Protein AF-K2EYK9-F1 (afdb_monomer_lite)

Radius of gyration: 22.3 Å; chains: 1; bounding box: 62×55×64 Å

pLDDT: mean 90.78, std 6.7, range [53.72, 96.81]

Sequence (220 aa):
MPSQVINSKSLIATINSFYRTSQLSTIIDQTNPLSEIDNLRRLTVGGPGGIEKDRASFSIRDISSSQYGRICPIRSPEGPNIGVVTYMALYARLNQYGFLETPYRKVIKETINKKIKVKVSEEVVYLQADDEENYYITHSGVRLDNNSYIIEKRLPARYGGDMIEVAYDKIDLVDLSPRQVVGLAASLIPFLQHDDASRALMGTHMLCQAVPLIKAQLPT

Structure (mmCIF, N/CA/C/O backbone):
data_AF-K2EYK9-F1
#
_entry.id   AF-K2EYK9-F1
#
loop_
_atom_site.group_PDB
_atom_site.id
_atom_site.type_symbol
_atom_site.label_atom_id
_atom_site.label_alt_id
_atom_site.label_comp_id
_atom_site.label_asym_id
_atom_site.label_entity_id
_atom_site.label_seq_id
_atom_site.pdbx_PDB_ins_code
_atom_site.Cartn_x
_atom_site.Cartn_y
_atom_site.Cartn_z
_atom_site.occupancy
_atom_site.B_iso_or_equiv
_atom_site.auth_seq_id
_atom_site.auth_comp_id
_atom_site.auth_asym_id
_atom_site.auth_atom_id
_atom_site.pdbx_PDB_model_num
ATOM 1 N N . MET A 1 1 ? 34.474 39.267 -16.604 1.00 53.72 1 MET A N 1
ATOM 2 C CA . MET A 1 1 ? 33.076 38.778 -16.612 1.00 53.72 1 MET A CA 1
ATOM 3 C C . MET A 1 1 ? 33.054 37.425 -15.900 1.00 53.72 1 MET A C 1
ATOM 5 O O . MET A 1 1 ? 33.794 36.550 -16.336 1.00 53.72 1 MET A O 1
ATOM 9 N N . PRO A 1 2 ? 32.285 37.236 -14.812 1.00 59.81 2 PRO A N 1
ATOM 10 C CA . PRO A 1 2 ? 32.261 35.994 -14.013 1.00 59.81 2 PRO A CA 1
ATOM 11 C C . PRO A 1 2 ? 31.943 34.711 -14.810 1.00 59.81 2 PRO A C 1
ATOM 13 O O . PRO A 1 2 ? 32.258 33.607 -14.376 1.00 59.81 2 PRO A O 1
ATOM 16 N N . SER A 1 3 ? 31.373 34.857 -16.009 1.00 64.75 3 SER A N 1
ATOM 17 C CA . SER A 1 3 ? 31.049 33.786 -16.958 1.00 64.75 3 SER A CA 1
ATOM 18 C C . SER A 1 3 ? 32.254 33.060 -17.571 1.00 64.75 3 SER A C 1
ATOM 20 O O . SER A 1 3 ? 32.065 32.009 -18.172 1.00 64.75 3 SER A O 1
ATOM 22 N N . GLN A 1 4 ? 33.480 33.577 -17.431 1.00 68.44 4 GLN A N 1
ATOM 23 C CA . GLN A 1 4 ? 34.692 32.920 -17.949 1.00 68.44 4 GLN A CA 1
ATOM 24 C C . GLN A 1 4 ? 35.308 31.899 -16.977 1.00 68.44 4 GLN A C 1
ATOM 26 O O . GLN A 1 4 ? 36.175 31.131 -17.382 1.00 68.44 4 GLN A O 1
ATOM 31 N N . VAL A 1 5 ? 34.872 31.874 -15.712 1.00 74.75 5 VAL A N 1
ATOM 32 C CA . VAL A 1 5 ? 35.435 30.996 -14.665 1.00 74.75 5 VAL A CA 1
ATOM 33 C C . VAL A 1 5 ? 34.630 29.698 -14.510 1.00 74.75 5 VAL A C 1
ATOM 35 O O . VAL A 1 5 ? 35.169 28.673 -14.102 1.00 74.75 5 VAL A O 1
ATOM 38 N N . ILE A 1 6 ? 33.341 29.711 -14.863 1.00 79.06 6 ILE A N 1
ATOM 39 C CA . ILE A 1 6 ? 32.433 28.576 -14.661 1.00 79.06 6 ILE A CA 1
ATOM 40 C C . ILE A 1 6 ? 32.321 27.761 -15.954 1.00 79.06 6 ILE A C 1
ATOM 42 O O . ILE A 1 6 ? 31.789 28.231 -16.957 1.00 79.06 6 ILE A O 1
ATOM 46 N N . ASN A 1 7 ? 32.780 26.509 -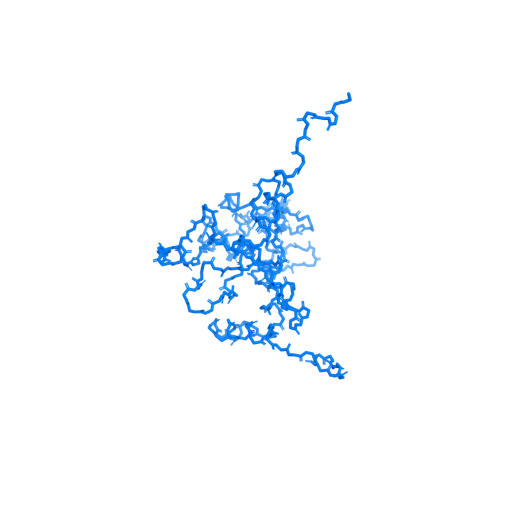15.920 1.00 81.31 7 ASN A N 1
ATOM 47 C CA . ASN A 1 7 ? 32.616 25.569 -17.027 1.00 81.31 7 ASN A CA 1
ATOM 48 C C . ASN A 1 7 ? 31.283 24.812 -16.904 1.00 81.31 7 ASN A C 1
ATOM 50 O O . ASN A 1 7 ? 31.155 23.891 -16.103 1.00 81.31 7 ASN A O 1
ATOM 54 N N . SER A 1 8 ? 30.297 25.166 -17.729 1.00 86.94 8 SER A N 1
ATOM 55 C CA . SER A 1 8 ? 28.983 24.505 -17.763 1.00 86.94 8 SER A CA 1
ATOM 56 C C . SER A 1 8 ? 28.988 23.139 -18.461 1.00 86.94 8 SER A C 1
ATOM 58 O O . SER A 1 8 ? 28.060 22.351 -18.270 1.00 86.94 8 SER A O 1
ATOM 60 N N . LYS A 1 9 ? 30.026 22.813 -19.249 1.00 89.38 9 LYS A N 1
ATOM 61 C CA . LYS A 1 9 ? 30.077 21.558 -20.019 1.00 89.38 9 LYS A CA 1
ATOM 62 C C . LYS A 1 9 ? 30.167 20.327 -19.123 1.00 89.38 9 LYS A C 1
ATOM 64 O O . LYS A 1 9 ? 29.556 19.315 -19.448 1.00 89.38 9 LYS A O 1
ATOM 69 N N . SER A 1 10 ? 30.896 20.406 -18.009 1.00 88.25 10 SER A N 1
ATOM 70 C CA . SER A 1 10 ? 31.007 19.295 -17.054 1.00 88.25 10 SER A CA 1
ATOM 71 C C . SER A 1 10 ? 29.659 18.982 -16.406 1.00 88.25 10 SER A C 1
ATOM 73 O O . SER A 1 10 ? 29.274 17.821 -16.333 1.00 88.25 10 SER A O 1
ATOM 75 N N . LEU A 1 11 ? 28.898 20.011 -16.025 1.00 89.31 11 LEU A N 1
ATOM 76 C CA . LEU A 1 11 ? 27.572 19.850 -15.431 1.00 89.31 11 LEU A CA 1
ATOM 77 C C . LEU A 1 11 ? 26.578 19.223 -16.422 1.00 89.31 11 LEU A C 1
ATOM 79 O O . LEU A 1 11 ? 25.889 18.262 -16.084 1.00 89.31 11 LEU A O 1
ATOM 83 N N . ILE A 1 12 ? 26.564 19.702 -17.671 1.00 92.38 12 ILE A N 1
ATOM 84 C CA . ILE A 1 12 ? 25.730 19.133 -18.742 1.00 92.38 12 ILE A CA 1
ATOM 85 C C . ILE A 1 12 ? 26.126 17.679 -19.035 1.00 92.38 12 ILE A C 1
ATOM 87 O O . ILE A 1 12 ? 25.255 16.829 -19.218 1.00 92.38 12 ILE A O 1
ATOM 91 N N . ALA A 1 13 ? 27.426 17.372 -19.064 1.00 93.31 13 ALA A N 1
ATOM 92 C CA . ALA A 1 13 ? 27.913 16.015 -19.292 1.00 93.31 13 ALA A CA 1
ATOM 93 C C . ALA A 1 13 ? 27.459 15.053 -18.185 1.00 93.31 13 ALA A C 1
ATOM 95 O O . ALA A 1 13 ? 26.987 13.962 -18.499 1.00 93.31 13 ALA A O 1
ATOM 96 N N . THR A 1 14 ? 27.522 15.464 -16.916 1.00 91.88 14 THR A N 1
ATOM 97 C CA . THR A 1 14 ? 27.054 14.649 -15.785 1.00 91.88 14 THR A CA 1
ATOM 98 C C . THR A 1 14 ? 25.549 14.393 -15.855 1.00 91.88 14 THR A C 1
ATOM 100 O O . THR A 1 14 ? 25.122 13.249 -15.706 1.00 91.88 14 THR A O 1
ATOM 103 N N . ILE A 1 15 ? 24.742 15.418 -16.154 1.00 92.81 15 ILE A N 1
ATOM 104 C CA . ILE A 1 15 ? 23.283 15.272 -16.299 1.00 92.81 15 ILE A CA 1
ATOM 105 C C . ILE A 1 15 ? 22.943 14.328 -17.459 1.00 92.81 15 ILE A C 1
ATOM 107 O O . ILE A 1 15 ? 22.154 13.398 -17.300 1.00 92.81 15 ILE A O 1
ATOM 111 N N . ASN A 1 16 ? 23.572 14.521 -18.621 1.00 93.19 16 ASN A N 1
ATOM 112 C CA . ASN A 1 16 ? 23.354 13.655 -19.779 1.00 93.19 16 ASN A CA 1
ATOM 113 C C . ASN A 1 16 ? 23.809 12.218 -19.515 1.00 93.19 16 ASN A C 1
ATOM 115 O O . ASN A 1 16 ? 23.156 11.279 -19.966 1.00 93.19 16 ASN A O 1
ATOM 119 N N . SER A 1 17 ? 24.912 12.040 -18.785 1.00 92.00 17 SER A N 1
ATOM 120 C CA . SER A 1 17 ? 25.387 10.722 -18.372 1.00 92.00 17 SER A CA 1
ATOM 121 C C . SER A 1 17 ? 24.352 10.029 -17.488 1.00 92.00 17 SER A C 1
ATOM 123 O O . SER A 1 17 ? 23.999 8.882 -17.763 1.00 92.00 17 SER A O 1
ATOM 125 N N . PHE A 1 18 ? 23.785 10.739 -16.506 1.00 91.62 18 PHE A N 1
ATOM 126 C CA . PHE A 1 18 ? 22.747 10.201 -15.627 1.00 91.62 18 PHE A CA 1
ATOM 127 C C . PHE A 1 18 ? 21.532 9.697 -16.415 1.00 91.62 18 PHE A C 1
ATOM 129 O O . PHE A 1 18 ? 21.197 8.520 -16.316 1.00 91.62 18 PHE A O 1
ATOM 136 N N . TYR A 1 19 ? 20.919 10.527 -17.262 1.00 91.50 19 TYR A N 1
ATOM 137 C CA . TYR A 1 19 ? 19.719 10.119 -18.009 1.00 91.50 19 TYR A CA 1
ATOM 138 C C . TYR A 1 19 ? 19.973 9.030 -19.063 1.00 91.50 19 TYR A C 1
ATOM 140 O O . TYR A 1 19 ? 19.053 8.302 -19.426 1.00 91.50 19 TYR A O 1
ATOM 148 N N . ARG A 1 20 ? 21.205 8.900 -19.572 1.00 89.88 20 ARG A N 1
ATOM 149 C CA . ARG A 1 20 ? 21.546 7.878 -20.577 1.00 89.88 20 ARG A CA 1
ATOM 150 C C . ARG A 1 20 ? 21.972 6.540 -19.984 1.00 89.88 20 ARG A C 1
ATOM 152 O O . ARG A 1 20 ? 21.727 5.517 -20.609 1.00 89.88 20 ARG A O 1
ATOM 159 N N . THR A 1 21 ? 22.666 6.547 -18.845 1.00 88.50 21 THR A N 1
ATOM 160 C CA . THR A 1 21 ? 23.333 5.344 -18.304 1.00 88.50 21 THR A CA 1
ATOM 161 C C . THR A 1 21 ? 22.732 4.838 -16.999 1.00 88.50 21 THR A C 1
ATOM 163 O O . THR A 1 21 ? 22.947 3.681 -16.643 1.00 88.50 21 THR A O 1
ATOM 166 N N . SER A 1 22 ? 21.980 5.672 -16.275 1.00 88.81 22 SER A N 1
ATOM 167 C CA . SER A 1 22 ? 21.387 5.267 -15.004 1.00 88.81 22 SER A CA 1
ATOM 168 C C . SER A 1 22 ? 20.353 4.168 -15.215 1.00 88.81 22 SER A C 1
ATOM 170 O O . SER A 1 22 ? 19.426 4.317 -16.007 1.00 88.81 22 SER A O 1
ATOM 172 N N . GLN A 1 23 ? 20.456 3.103 -14.419 1.00 85.00 23 GLN A N 1
ATOM 173 C CA . GLN A 1 23 ? 19.463 2.025 -14.377 1.00 85.00 23 GLN A CA 1
ATOM 174 C C . GLN A 1 23 ? 18.073 2.523 -13.947 1.00 85.00 23 GLN A C 1
ATOM 176 O O . GLN A 1 23 ? 17.071 1.887 -14.264 1.00 85.00 23 GLN A O 1
ATOM 181 N N . LEU A 1 24 ? 18.013 3.653 -13.232 1.00 87.88 24 LEU A N 1
ATOM 182 C CA . LEU A 1 24 ? 16.764 4.279 -12.795 1.00 87.88 24 LEU A CA 1
ATOM 183 C C . LEU A 1 24 ? 16.098 5.107 -13.909 1.00 87.88 24 LEU A C 1
ATOM 185 O O . LEU A 1 24 ? 14.894 5.342 -13.855 1.00 87.88 24 LEU A O 1
ATOM 189 N N . SER A 1 25 ? 16.855 5.527 -14.931 1.00 90.19 25 SER A N 1
ATOM 190 C CA . SER A 1 25 ? 16.336 6.248 -16.097 1.00 90.19 25 SER A CA 1
ATOM 191 C C . SER A 1 25 ? 15.845 5.245 -17.140 1.00 90.19 25 SER A C 1
ATOM 193 O O . SER A 1 25 ? 16.509 4.970 -18.139 1.00 90.19 25 SER A O 1
ATOM 195 N N . THR A 1 26 ? 14.691 4.635 -16.875 1.00 85.94 26 THR A N 1
ATOM 196 C CA . THR A 1 26 ? 14.084 3.677 -17.804 1.00 85.94 26 THR A CA 1
ATOM 197 C C . THR A 1 26 ? 13.201 4.370 -18.830 1.00 85.94 26 THR A C 1
ATOM 199 O O . THR A 1 26 ? 12.556 5.372 -18.529 1.00 85.94 26 THR A O 1
ATOM 202 N N . ILE A 1 27 ? 13.093 3.775 -20.017 1.00 88.12 27 ILE A N 1
ATOM 203 C CA . ILE A 1 27 ? 12.076 4.161 -20.998 1.00 88.12 27 ILE A CA 1
ATOM 204 C C . ILE A 1 27 ? 10.695 3.903 -20.382 1.00 88.12 27 ILE A C 1
ATOM 206 O O . ILE A 1 27 ? 10.467 2.861 -19.758 1.00 88.12 27 ILE A O 1
ATOM 210 N N . ILE A 1 28 ? 9.799 4.880 -20.511 1.00 87.75 28 ILE A N 1
ATOM 211 C CA . ILE A 1 28 ? 8.432 4.778 -20.000 1.00 87.75 28 ILE A CA 1
ATOM 212 C C . ILE A 1 28 ? 7.661 3.783 -20.869 1.00 87.75 28 ILE A C 1
ATOM 214 O O . ILE A 1 28 ? 7.767 3.796 -22.094 1.00 87.75 28 ILE A O 1
ATOM 218 N N . ASP A 1 29 ? 6.885 2.922 -20.217 1.00 85.12 29 ASP A N 1
ATOM 219 C CA . ASP A 1 29 ? 6.022 1.954 -20.891 1.00 85.12 29 ASP A CA 1
ATOM 220 C C . ASP A 1 29 ? 4.696 2.635 -21.238 1.00 85.12 29 ASP A C 1
ATOM 222 O O . ASP A 1 29 ? 3.876 2.904 -20.359 1.00 85.12 29 ASP A O 1
ATOM 226 N N . GLN A 1 30 ? 4.518 2.951 -22.517 1.00 89.69 30 GLN A N 1
ATOM 227 C CA . GLN A 1 30 ? 3.369 3.692 -23.045 1.00 89.69 30 GLN A CA 1
ATOM 228 C C . GLN A 1 30 ? 2.400 2.785 -23.811 1.00 89.69 30 GLN A C 1
ATOM 230 O O . GLN A 1 30 ? 1.731 3.229 -24.742 1.00 89.69 30 GLN A O 1
ATOM 235 N N . THR A 1 31 ? 2.325 1.505 -23.438 1.00 93.62 31 THR A N 1
ATOM 236 C CA . THR A 1 31 ? 1.379 0.561 -24.045 1.00 93.62 31 THR A CA 1
ATOM 237 C C . THR A 1 31 ? -0.067 1.024 -23.852 1.00 93.62 31 THR A C 1
ATOM 239 O O . THR A 1 31 ? -0.854 1.019 -24.799 1.00 93.62 31 THR A O 1
ATOM 242 N N . ASN A 1 32 ? -0.420 1.476 -22.647 1.00 95.38 32 ASN A N 1
ATOM 243 C CA . ASN A 1 32 ? -1.711 2.086 -22.346 1.00 95.38 32 ASN A CA 1
ATOM 244 C C . ASN A 1 32 ? -1.585 3.106 -21.188 1.00 95.38 32 ASN A C 1
ATOM 246 O O . ASN A 1 32 ? -0.548 3.174 -20.529 1.00 95.38 32 ASN A O 1
ATOM 250 N N . PRO A 1 33 ? -2.625 3.909 -20.892 1.00 94.75 33 PRO A N 1
ATOM 251 C CA . PRO A 1 33 ? -2.540 4.897 -19.811 1.00 94.75 33 PRO A CA 1
ATOM 252 C C . PRO A 1 33 ? -2.260 4.282 -18.431 1.00 94.75 33 PRO A C 1
ATOM 254 O O . PRO A 1 33 ? -1.655 4.918 -17.572 1.00 94.75 33 PRO A O 1
ATOM 257 N N . LEU A 1 34 ? -2.692 3.037 -18.209 1.00 95.19 34 LEU A N 1
ATOM 258 C CA . LEU A 1 34 ? -2.436 2.315 -16.968 1.00 95.19 34 LEU A CA 1
ATOM 259 C C . LEU A 1 34 ? -0.948 1.956 -16.831 1.00 95.19 34 LEU A C 1
ATOM 261 O O . LEU A 1 34 ? -0.386 2.187 -15.765 1.00 95.19 34 LEU A O 1
ATOM 265 N N . SER A 1 35 ? -0.301 1.453 -17.887 1.00 94.69 35 SER A N 1
ATOM 266 C CA . SER A 1 35 ? 1.122 1.091 -17.881 1.00 94.69 35 SER A CA 1
ATOM 267 C C . SER A 1 35 ? 2.011 2.300 -17.613 1.00 94.69 35 SER A C 1
ATOM 269 O O . SER A 1 35 ? 2.979 2.201 -16.859 1.00 94.69 35 SER A O 1
ATOM 271 N N . GLU A 1 36 ? 1.644 3.456 -18.169 1.00 94.44 36 GLU A N 1
ATOM 272 C CA . GLU A 1 36 ? 2.369 4.706 -17.963 1.00 94.44 36 GLU A CA 1
ATOM 273 C C . GLU A 1 36 ? 2.307 5.142 -16.494 1.00 94.44 36 GLU A C 1
ATOM 275 O O . GLU A 1 36 ? 3.345 5.353 -15.861 1.00 94.44 36 GLU A O 1
ATOM 280 N N . ILE A 1 37 ? 1.104 5.203 -15.912 1.00 93.94 37 ILE A N 1
ATOM 281 C CA . ILE A 1 37 ? 0.923 5.611 -14.512 1.00 93.94 37 ILE A CA 1
ATOM 282 C C . ILE A 1 37 ? 1.535 4.580 -13.549 1.00 93.94 37 ILE A C 1
ATOM 284 O O . ILE A 1 37 ? 2.140 4.964 -12.545 1.00 93.94 37 ILE A O 1
ATOM 288 N N . ASP A 1 38 ? 1.414 3.282 -13.840 1.00 93.38 38 ASP A N 1
ATOM 289 C CA . ASP A 1 38 ? 2.004 2.204 -13.035 1.00 93.38 38 ASP A CA 1
ATOM 290 C C . ASP A 1 38 ? 3.540 2.305 -13.029 1.00 93.38 38 ASP A C 1
ATOM 292 O O . ASP A 1 38 ? 4.161 2.195 -11.972 1.00 93.38 38 ASP A O 1
ATOM 296 N N . ASN A 1 39 ? 4.167 2.615 -14.173 1.00 92.62 39 ASN A N 1
ATOM 297 C CA . ASN A 1 39 ? 5.618 2.814 -14.271 1.00 92.62 39 ASN A CA 1
ATOM 298 C C . ASN A 1 39 ? 6.088 4.047 -13.476 1.00 92.62 39 ASN A C 1
ATOM 300 O O . ASN A 1 39 ? 7.075 3.968 -12.746 1.00 92.62 39 ASN A O 1
ATOM 304 N N . LEU A 1 40 ? 5.339 5.155 -13.522 1.00 92.31 40 LEU A N 1
ATOM 305 C CA . LEU A 1 40 ? 5.641 6.357 -12.730 1.00 92.31 40 LEU A CA 1
ATOM 306 C C . LEU A 1 40 ? 5.540 6.130 -11.210 1.00 92.31 40 LEU A C 1
ATOM 308 O O . LEU A 1 40 ? 6.155 6.863 -10.438 1.00 92.31 40 LEU A O 1
ATOM 312 N N . ARG A 1 41 ? 4.780 5.121 -10.770 1.00 94.12 41 ARG A N 1
ATOM 313 C CA . ARG A 1 41 ? 4.596 4.746 -9.354 1.00 94.12 41 ARG A CA 1
ATOM 314 C C . ARG A 1 41 ? 5.423 3.525 -8.936 1.00 94.12 41 ARG A C 1
ATOM 316 O O . ARG A 1 41 ? 5.159 2.928 -7.885 1.00 94.12 41 ARG A O 1
ATOM 323 N N . ARG A 1 42 ? 6.402 3.132 -9.752 1.00 93.88 42 ARG A N 1
ATOM 324 C CA . ARG A 1 42 ? 7.275 1.985 -9.503 1.00 93.88 42 ARG A CA 1
ATOM 325 C C . ARG A 1 42 ? 8.390 2.345 -8.525 1.00 93.88 42 ARG A C 1
ATOM 327 O O . ARG A 1 42 ? 9.082 3.346 -8.684 1.00 93.88 42 ARG A O 1
ATOM 334 N N . LEU A 1 43 ? 8.607 1.471 -7.554 1.00 93.06 43 LEU A N 1
ATOM 335 C CA . LEU A 1 43 ? 9.688 1.525 -6.580 1.00 93.06 43 LEU A CA 1
ATOM 336 C C . LEU A 1 43 ? 10.693 0.409 -6.883 1.00 93.06 43 LEU A C 1
ATOM 338 O O . LEU A 1 43 ? 10.320 -0.704 -7.252 1.00 93.06 43 LEU A O 1
ATOM 342 N N . THR A 1 44 ? 11.982 0.700 -6.736 1.00 91.00 44 THR A N 1
ATOM 343 C CA . THR A 1 44 ? 13.052 -0.290 -6.899 1.00 91.00 44 THR A CA 1
ATOM 344 C C . THR A 1 44 ? 14.063 -0.138 -5.781 1.00 91.00 44 THR A C 1
ATOM 346 O O . THR A 1 44 ? 14.504 0.968 -5.479 1.00 91.00 44 THR A O 1
ATOM 349 N N . VAL A 1 45 ? 14.447 -1.265 -5.188 1.00 88.12 45 VAL A N 1
ATOM 350 C CA . VAL A 1 45 ? 15.556 -1.337 -4.223 1.00 88.12 45 VAL A CA 1
ATOM 351 C C . VAL A 1 45 ? 16.904 -1.506 -4.948 1.00 88.12 45 VAL A C 1
ATOM 353 O O . VAL A 1 45 ? 17.967 -1.317 -4.362 1.00 88.12 45 VAL A O 1
ATOM 356 N N . GLY A 1 46 ? 16.881 -1.850 -6.240 1.00 84.88 46 GLY A N 1
ATOM 357 C CA . GLY A 1 46 ? 18.073 -1.945 -7.084 1.00 84.88 46 GLY A CA 1
ATOM 358 C C . GLY A 1 46 ? 18.472 -0.613 -7.723 1.00 84.88 46 GLY A C 1
ATOM 359 O O . GLY A 1 46 ? 17.627 0.253 -7.947 1.00 84.88 46 GLY A O 1
ATOM 360 N N . GLY A 1 47 ? 19.756 -0.479 -8.059 1.00 86.12 47 GLY A N 1
ATOM 361 C CA . GLY A 1 47 ? 20.345 0.709 -8.684 1.00 86.12 47 GLY A CA 1
ATOM 362 C C . GLY A 1 47 ? 21.644 1.147 -7.996 1.00 86.12 47 GLY A C 1
ATOM 363 O O . GLY A 1 47 ? 22.129 0.455 -7.098 1.00 86.12 47 GLY A O 1
ATOM 364 N N . PRO A 1 48 ? 22.232 2.290 -8.392 1.00 85.56 48 PRO A N 1
ATOM 365 C CA . PRO A 1 48 ? 23.413 2.844 -7.730 1.00 85.56 48 PRO A CA 1
ATOM 366 C C . PRO A 1 48 ? 23.149 3.089 -6.236 1.00 85.56 48 PRO A C 1
ATOM 368 O O . PRO A 1 48 ? 22.231 3.825 -5.889 1.00 85.56 48 PRO A O 1
ATOM 371 N N . GLY A 1 49 ? 23.941 2.469 -5.354 1.00 85.62 49 GLY A N 1
ATOM 372 C CA . GLY A 1 49 ? 23.745 2.540 -3.896 1.00 85.62 49 GLY A CA 1
ATOM 373 C C . GLY A 1 49 ? 22.628 1.640 -3.346 1.00 85.62 49 GLY A C 1
ATOM 374 O O . GLY A 1 49 ? 22.405 1.631 -2.139 1.00 85.62 49 GLY A O 1
ATOM 375 N N . GLY A 1 50 ? 21.948 0.887 -4.213 1.00 86.31 50 GLY A N 1
ATOM 376 C CA . GLY A 1 50 ? 20.948 -0.113 -3.853 1.00 86.31 50 GLY A CA 1
ATOM 377 C C . GLY A 1 50 ? 21.510 -1.536 -3.837 1.00 86.31 50 GLY A C 1
ATOM 378 O O . GLY A 1 50 ? 22.720 -1.759 -3.774 1.00 86.31 50 GLY A O 1
ATOM 379 N N . ILE A 1 51 ? 20.612 -2.516 -3.912 1.00 83.56 51 ILE A N 1
ATOM 380 C CA . ILE A 1 51 ? 20.949 -3.942 -3.823 1.00 83.56 51 ILE A CA 1
ATOM 381 C C . ILE A 1 51 ? 21.041 -4.557 -5.223 1.00 83.56 51 ILE A C 1
ATOM 383 O O . ILE A 1 51 ? 20.169 -4.358 -6.071 1.00 83.56 51 ILE A O 1
ATOM 387 N N . GLU A 1 52 ? 22.094 -5.339 -5.469 1.00 77.19 52 GLU A N 1
ATOM 388 C CA . GLU A 1 52 ? 22.192 -6.162 -6.678 1.00 77.19 52 GLU A CA 1
ATOM 389 C C . GLU A 1 52 ? 21.155 -7.292 -6.639 1.00 77.19 52 GLU A C 1
ATOM 391 O O . GLU A 1 52 ? 20.984 -7.963 -5.622 1.00 77.19 52 GLU A O 1
ATOM 396 N N . LYS A 1 53 ? 20.484 -7.545 -7.766 1.00 69.75 53 LYS A N 1
ATOM 397 C CA . LYS A 1 53 ? 19.357 -8.492 -7.857 1.00 69.75 53 LYS A CA 1
ATOM 398 C C . LYS A 1 53 ? 19.706 -9.903 -7.370 1.00 69.75 53 LYS A C 1
ATOM 400 O O . LYS A 1 53 ? 18.913 -10.515 -6.653 1.00 69.75 53 LYS A O 1
ATOM 405 N N . ASP A 1 54 ? 20.909 -10.372 -7.697 1.00 70.81 54 ASP A N 1
ATOM 406 C CA . ASP A 1 54 ? 21.412 -11.703 -7.330 1.00 70.81 54 ASP A CA 1
ATOM 407 C C . ASP A 1 54 ? 21.837 -11.799 -5.857 1.00 70.81 54 ASP A C 1
ATOM 409 O O . ASP A 1 54 ? 21.943 -12.893 -5.308 1.00 70.81 54 ASP A O 1
ATOM 413 N N . ARG A 1 55 ? 22.047 -10.654 -5.193 1.00 71.69 55 ARG A N 1
ATOM 414 C CA . ARG A 1 55 ? 22.405 -10.566 -3.769 1.00 71.69 55 ARG A CA 1
ATOM 415 C C . ARG A 1 55 ? 21.214 -10.265 -2.862 1.00 71.69 55 ARG A C 1
ATOM 417 O O . ARG A 1 55 ? 21.382 -10.234 -1.645 1.00 71.69 55 ARG A O 1
ATOM 424 N N . ALA A 1 56 ? 20.027 -10.028 -3.419 1.00 74.31 56 ALA A N 1
ATOM 425 C CA . ALA A 1 56 ? 18.827 -9.788 -2.629 1.00 74.31 56 ALA A CA 1
ATOM 426 C C . ALA A 1 56 ? 18.396 -11.085 -1.926 1.00 74.31 56 ALA A C 1
ATOM 428 O O . ALA A 1 56 ? 17.896 -12.011 -2.571 1.00 74.31 56 ALA A O 1
ATOM 429 N N . SER A 1 57 ? 18.593 -11.142 -0.607 1.00 78.00 57 SER A N 1
ATOM 430 C CA . SER A 1 57 ? 18.144 -12.252 0.233 1.00 78.00 57 SER A CA 1
ATOM 431 C C . SER A 1 57 ? 16.621 -12.371 0.229 1.00 78.00 57 SER A C 1
ATOM 433 O O . SER A 1 57 ? 15.900 -11.403 -0.019 1.00 78.00 57 SER A O 1
ATOM 435 N N . PHE A 1 58 ? 16.125 -13.563 0.559 1.00 79.31 58 PHE A N 1
ATOM 436 C CA . PHE A 1 58 ? 14.689 -13.831 0.662 1.00 79.31 58 PHE A CA 1
ATOM 437 C C . PHE A 1 58 ? 13.969 -12.832 1.584 1.00 79.31 58 PHE A C 1
ATOM 439 O O . PHE A 1 58 ? 12.920 -12.319 1.222 1.00 79.31 58 PHE A O 1
ATOM 446 N N . SER A 1 59 ? 14.588 -12.467 2.712 1.00 80.19 59 SER A N 1
ATOM 447 C CA . SER A 1 59 ? 14.037 -11.517 3.689 1.00 80.19 59 SER A CA 1
ATOM 448 C C . SER A 1 59 ? 13.732 -10.122 3.135 1.00 80.19 59 SER A C 1
ATOM 450 O O . SER A 1 59 ? 12.846 -9.454 3.649 1.00 80.19 59 SER A O 1
ATOM 452 N N . ILE A 1 60 ? 14.453 -9.669 2.105 1.00 81.88 60 ILE A N 1
ATOM 453 C CA . ILE A 1 60 ? 14.217 -8.359 1.474 1.00 81.88 60 ILE A CA 1
ATOM 454 C C . ILE A 1 60 ? 13.065 -8.441 0.467 1.00 81.88 60 ILE A C 1
ATOM 456 O O . ILE A 1 60 ? 12.402 -7.443 0.202 1.00 81.88 60 ILE A O 1
ATOM 460 N N . ARG A 1 61 ? 12.848 -9.626 -0.114 1.00 87.62 61 ARG A N 1
ATOM 461 C CA . ARG A 1 61 ? 11.786 -9.871 -1.095 1.00 87.62 61 ARG A CA 1
ATOM 462 C C . ARG A 1 61 ? 10.438 -10.163 -0.439 1.00 87.62 61 ARG A C 1
ATOM 464 O O . ARG A 1 61 ? 9.422 -10.089 -1.123 1.00 87.62 61 ARG A O 1
ATOM 471 N N . ASP A 1 62 ? 10.448 -10.531 0.837 1.00 89.38 62 ASP A N 1
ATOM 472 C CA . ASP A 1 62 ? 9.248 -10.864 1.591 1.00 89.38 62 ASP A CA 1
ATOM 473 C C . ASP A 1 62 ? 8.413 -9.618 1.932 1.00 89.38 62 ASP A C 1
ATOM 475 O O . ASP A 1 62 ? 8.895 -8.479 1.949 1.00 89.38 62 ASP A O 1
ATOM 479 N N . ILE A 1 63 ? 7.127 -9.836 2.188 1.00 91.06 63 ILE A N 1
ATOM 4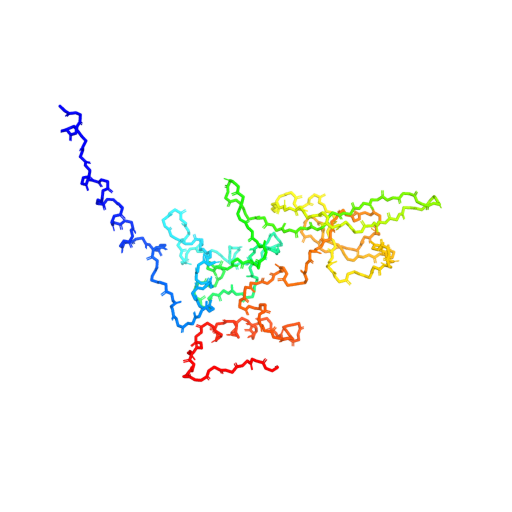80 C CA . ILE A 1 63 ? 6.167 -8.776 2.486 1.00 91.06 63 ILE A CA 1
ATOM 481 C C . ILE A 1 63 ? 6.199 -8.501 3.987 1.00 91.06 63 ILE A C 1
ATOM 483 O O . ILE A 1 63 ? 5.870 -9.359 4.802 1.00 91.06 63 ILE A O 1
ATOM 487 N N . SER A 1 64 ? 6.555 -7.271 4.355 1.00 91.75 64 SER A N 1
ATOM 488 C CA . SER A 1 64 ? 6.513 -6.814 5.748 1.00 91.75 64 SER A CA 1
ATOM 489 C C . SER A 1 64 ? 5.161 -6.190 6.100 1.00 91.75 64 SER A C 1
ATOM 491 O O . SER A 1 64 ? 4.511 -5.571 5.254 1.00 91.75 64 SER A O 1
ATOM 493 N N . SER A 1 65 ? 4.764 -6.277 7.371 1.00 92.19 65 SER A N 1
ATOM 494 C CA . SER A 1 65 ? 3.556 -5.636 7.910 1.00 92.19 65 SER A CA 1
ATOM 495 C C . SER A 1 65 ? 3.549 -4.117 7.689 1.00 92.19 65 SER A C 1
ATOM 497 O O . SER A 1 65 ? 2.502 -3.542 7.385 1.00 92.19 65 SER A O 1
ATOM 499 N N . SER A 1 66 ? 4.718 -3.470 7.727 1.00 93.75 66 SER A N 1
ATOM 500 C CA . SER A 1 66 ? 4.868 -2.026 7.504 1.00 93.75 66 SER A CA 1
ATOM 501 C C . SER A 1 66 ? 4.518 -1.574 6.080 1.00 93.75 66 SER A C 1
ATOM 503 O O . SER A 1 66 ? 4.245 -0.392 5.849 1.00 93.75 66 SER A O 1
ATOM 505 N N . GLN A 1 67 ? 4.478 -2.497 5.112 1.00 94.88 67 GLN A N 1
ATOM 506 C CA . GLN A 1 67 ? 4.112 -2.198 3.724 1.00 94.88 67 GLN A CA 1
ATOM 507 C C . GLN A 1 67 ? 2.620 -1.888 3.561 1.00 94.88 67 GLN A C 1
ATOM 509 O O . GLN A 1 67 ? 2.229 -1.313 2.540 1.00 94.88 67 GLN A O 1
ATOM 514 N N . TYR A 1 68 ? 1.792 -2.226 4.554 1.00 95.19 68 TYR A N 1
ATOM 515 C CA . TYR A 1 68 ? 0.350 -2.025 4.510 1.00 95.19 68 TYR A CA 1
ATOM 516 C C . TYR A 1 68 ? -0.011 -0.577 4.152 1.00 95.19 68 TYR A C 1
ATOM 518 O O . TYR A 1 68 ? 0.414 0.375 4.800 1.00 95.19 68 TYR A O 1
ATOM 526 N N . GLY A 1 69 ? -0.780 -0.402 3.075 1.00 94.69 69 GLY A N 1
ATOM 527 C CA . GLY A 1 69 ? -1.218 0.918 2.614 1.00 94.69 69 GLY A CA 1
ATOM 528 C C . GLY A 1 69 ? -0.123 1.801 1.998 1.00 94.69 69 GLY A C 1
ATOM 529 O O . GLY A 1 69 ? -0.419 2.929 1.600 1.00 94.69 69 GLY A O 1
ATOM 530 N N . ARG A 1 70 ? 1.122 1.313 1.900 1.00 95.94 70 ARG A N 1
ATOM 531 C CA . ARG A 1 70 ? 2.288 2.035 1.358 1.00 95.94 70 ARG A CA 1
ATOM 532 C C . ARG A 1 70 ? 2.780 1.420 0.054 1.00 95.94 70 ARG A C 1
ATOM 534 O O . ARG A 1 70 ? 2.932 2.122 -0.946 1.00 95.94 70 ARG A O 1
ATOM 541 N N . ILE A 1 71 ? 2.984 0.106 0.053 1.00 96.50 71 ILE A N 1
ATOM 542 C CA . ILE A 1 71 ? 3.451 -0.677 -1.092 1.00 96.50 71 ILE A CA 1
ATOM 543 C C . ILE A 1 71 ? 2.392 -1.732 -1.402 1.00 96.50 71 ILE A C 1
ATOM 545 O O . ILE A 1 71 ? 1.834 -2.351 -0.502 1.00 96.50 71 ILE A O 1
ATOM 549 N N . CYS A 1 72 ? 2.081 -1.919 -2.682 1.00 95.81 72 CYS A N 1
ATOM 550 C CA . CYS A 1 72 ? 1.122 -2.927 -3.098 1.00 95.81 72 CYS A CA 1
ATOM 551 C C . CYS A 1 72 ? 1.707 -4.337 -2.907 1.00 95.81 72 CYS A C 1
ATOM 553 O O . CYS A 1 72 ? 2.723 -4.639 -3.532 1.00 95.81 72 CYS A O 1
ATOM 555 N N . PRO A 1 73 ? 1.040 -5.228 -2.149 1.00 94.25 73 PRO A N 1
ATOM 556 C CA . PRO A 1 73 ? 1.526 -6.594 -1.944 1.00 94.25 73 PRO A CA 1
ATOM 557 C C . PRO A 1 73 ? 1.289 -7.511 -3.156 1.00 94.25 73 PRO A C 1
ATOM 559 O O . PRO A 1 73 ? 1.929 -8.546 -3.284 1.00 94.25 73 PRO A O 1
ATOM 562 N N . ILE A 1 74 ? 0.361 -7.148 -4.049 1.00 93.81 74 ILE A N 1
ATOM 563 C CA . ILE A 1 74 ? -0.057 -7.980 -5.191 1.00 93.81 74 ILE A CA 1
ATOM 564 C C . ILE A 1 74 ? 0.761 -7.666 -6.446 1.00 93.81 74 ILE A C 1
ATOM 566 O O . ILE A 1 74 ? 0.983 -8.537 -7.274 1.00 93.81 74 ILE A O 1
ATOM 570 N N . ARG A 1 75 ? 1.192 -6.413 -6.625 1.00 93.94 75 ARG A N 1
ATOM 571 C CA . ARG A 1 75 ? 1.843 -5.938 -7.851 1.00 93.94 75 ARG A CA 1
ATOM 572 C C . ARG A 1 75 ? 3.365 -5.990 -7.692 1.00 93.94 75 ARG A C 1
ATOM 574 O O . ARG A 1 75 ? 3.946 -5.134 -7.032 1.00 93.94 75 ARG A O 1
ATOM 581 N N . SER A 1 76 ? 4.019 -6.943 -8.350 1.00 93.25 76 SER A N 1
ATOM 582 C CA . SER A 1 76 ? 5.486 -7.024 -8.467 1.00 93.25 76 SER A CA 1
ATOM 583 C C . SER A 1 76 ? 5.864 -7.806 -9.731 1.00 93.25 76 SER A C 1
ATOM 585 O O . SER A 1 76 ? 5.078 -8.645 -10.153 1.00 93.25 76 SER A O 1
ATOM 587 N N . PRO A 1 77 ? 7.002 -7.571 -10.403 1.00 91.00 77 PRO A N 1
ATOM 588 C CA . PRO A 1 77 ? 7.402 -8.389 -11.545 1.00 91.00 77 PRO A CA 1
ATOM 589 C C . PRO A 1 77 ? 7.630 -9.853 -11.176 1.00 91.00 77 PRO A C 1
ATOM 591 O O . PRO A 1 77 ? 8.219 -10.161 -10.143 1.00 91.00 77 PRO A O 1
ATOM 594 N N . GLU A 1 78 ? 7.212 -10.751 -12.062 1.00 88.62 78 GLU A N 1
ATOM 595 C CA . GLU A 1 78 ? 7.510 -12.174 -11.930 1.00 88.62 78 GLU A CA 1
ATOM 596 C C . GLU A 1 78 ? 8.990 -12.462 -12.246 1.00 88.62 78 GLU A C 1
ATOM 598 O O . GLU A 1 78 ? 9.668 -11.716 -12.964 1.00 88.62 78 GLU A O 1
ATOM 603 N N . GLY A 1 79 ? 9.514 -13.557 -11.692 1.00 87.62 79 GLY A N 1
ATOM 604 C CA . GLY A 1 79 ? 10.889 -14.003 -11.916 1.00 87.62 79 GLY A CA 1
ATOM 605 C C . GLY A 1 79 ? 11.917 -13.341 -10.983 1.00 87.62 79 GLY A C 1
ATOM 606 O O . GLY A 1 79 ? 11.645 -13.163 -9.797 1.00 87.62 79 GLY A O 1
ATOM 607 N N . PRO A 1 80 ? 13.128 -12.994 -11.462 1.00 85.19 80 PRO A N 1
ATOM 608 C CA . PRO A 1 80 ? 14.243 -12.601 -10.590 1.00 85.19 80 PRO A CA 1
ATOM 609 C C . PRO A 1 80 ? 14.050 -11.248 -9.890 1.00 85.19 80 PRO A C 1
ATOM 611 O O . PRO A 1 80 ? 14.748 -10.959 -8.922 1.00 85.19 80 PRO A O 1
ATOM 614 N N . ASN A 1 81 ? 13.122 -10.416 -10.374 1.00 87.38 81 ASN A N 1
ATOM 615 C CA . ASN A 1 81 ? 12.855 -9.082 -9.827 1.00 87.38 81 ASN A CA 1
ATOM 616 C C . ASN A 1 81 ? 11.741 -9.068 -8.764 1.00 87.38 81 ASN A C 1
ATOM 618 O O . ASN A 1 81 ? 11.422 -7.988 -8.259 1.00 87.38 81 ASN A O 1
ATOM 622 N N . ILE A 1 82 ? 11.149 -10.223 -8.440 1.00 90.00 82 ILE A N 1
ATOM 623 C CA . ILE A 1 82 ? 10.065 -10.316 -7.458 1.00 90.00 82 ILE A CA 1
ATOM 624 C C . ILE A 1 82 ? 10.517 -9.774 -6.097 1.00 90.00 82 ILE A C 1
ATOM 626 O O . ILE A 1 82 ? 11.610 -10.093 -5.621 1.00 90.00 82 ILE A O 1
ATOM 630 N N . GLY A 1 83 ? 9.712 -8.890 -5.507 1.00 87.50 83 GLY A N 1
ATOM 631 C CA . GLY A 1 83 ? 9.997 -8.231 -4.225 1.00 87.50 83 GLY A CA 1
ATOM 632 C C . GLY A 1 83 ? 11.100 -7.160 -4.259 1.00 87.50 83 GLY A C 1
ATOM 633 O O . GLY A 1 83 ? 11.168 -6.329 -3.363 1.00 87.50 83 GLY A O 1
ATOM 634 N N . VAL A 1 84 ? 11.935 -7.109 -5.304 1.00 90.19 84 VAL A N 1
ATOM 635 C CA . VAL A 1 84 ? 12.955 -6.052 -5.492 1.00 90.19 84 VAL A CA 1
ATOM 636 C C . VAL A 1 84 ? 12.360 -4.830 -6.186 1.00 90.19 84 VAL A C 1
ATOM 638 O O . VAL A 1 84 ? 12.718 -3.689 -5.885 1.00 90.19 84 VAL A O 1
ATOM 641 N N . VAL A 1 85 ? 11.463 -5.083 -7.139 1.00 91.88 85 VAL A N 1
ATOM 642 C CA . VAL A 1 85 ? 10.664 -4.060 -7.806 1.00 91.88 85 VAL A CA 1
ATOM 643 C C . VAL A 1 85 ? 9.237 -4.180 -7.300 1.00 91.88 85 VAL A C 1
ATOM 645 O O . VAL A 1 85 ? 8.595 -5.225 -7.425 1.00 91.88 85 VAL A O 1
ATOM 648 N N . THR A 1 86 ? 8.739 -3.097 -6.732 1.00 93.94 86 THR A N 1
ATOM 649 C CA . THR A 1 86 ? 7.405 -3.013 -6.145 1.00 93.94 86 THR A CA 1
ATOM 650 C C . THR A 1 86 ? 6.721 -1.739 -6.620 1.00 93.94 86 THR A C 1
ATOM 652 O O . THR A 1 86 ? 7.285 -0.957 -7.384 1.00 93.94 86 THR A O 1
ATOM 655 N N . TYR A 1 87 ? 5.466 -1.546 -6.236 1.00 95.44 87 TYR A N 1
ATOM 656 C CA . TYR A 1 87 ? 4.656 -0.431 -6.714 1.00 95.44 87 TYR A CA 1
ATOM 657 C C . TYR A 1 87 ? 3.956 0.232 -5.539 1.00 95.44 87 TYR A C 1
ATOM 659 O O . TYR A 1 87 ? 3.545 -0.443 -4.594 1.00 95.44 87 TYR A O 1
ATOM 667 N N . MET A 1 88 ? 3.806 1.554 -5.591 1.00 96.62 88 MET A N 1
ATOM 668 C CA . MET A 1 88 ? 3.114 2.289 -4.534 1.00 96.62 88 MET A CA 1
ATOM 669 C C . MET A 1 88 ? 1.641 1.875 -4.438 1.00 96.62 88 MET A C 1
ATOM 671 O O . MET A 1 88 ? 0.946 1.732 -5.449 1.00 96.62 88 MET A O 1
ATOM 675 N N . ALA A 1 89 ? 1.143 1.758 -3.209 1.00 96.38 89 ALA A N 1
ATOM 676 C CA . ALA A 1 89 ? -0.284 1.614 -2.946 1.00 96.38 89 ALA A CA 1
ATOM 677 C C . ALA A 1 89 ? -1.055 2.886 -3.355 1.00 96.38 89 ALA A C 1
ATOM 679 O O . ALA A 1 89 ? -0.459 3.938 -3.605 1.00 96.38 89 ALA A O 1
ATOM 680 N N . LEU A 1 90 ? -2.383 2.805 -3.457 1.00 94.31 90 LEU A N 1
ATOM 681 C CA . LEU A 1 90 ? -3.204 3.840 -4.097 1.00 94.31 90 LEU A CA 1
ATOM 682 C C . LEU A 1 90 ? -3.127 5.212 -3.404 1.00 94.31 90 LEU A C 1
ATOM 684 O O . LEU A 1 90 ? -2.910 6.223 -4.071 1.00 94.31 90 LEU A O 1
ATOM 688 N N . TYR A 1 91 ? -3.245 5.245 -2.074 1.00 95.69 91 TYR A N 1
ATOM 689 C CA . TYR A 1 91 ? -3.218 6.491 -1.294 1.00 95.69 91 TYR A CA 1
ATOM 690 C C . TYR A 1 91 ? -1.860 6.802 -0.653 1.00 95.69 91 TYR A C 1
ATOM 692 O O . TYR A 1 91 ? -1.746 7.782 0.086 1.00 95.69 91 TYR A O 1
ATOM 700 N N . ALA A 1 92 ? -0.838 5.992 -0.933 1.00 96.38 92 ALA A N 1
ATOM 701 C CA . ALA A 1 92 ? 0.503 6.213 -0.414 1.00 96.38 92 ALA A CA 1
ATOM 702 C C . ALA A 1 92 ? 1.090 7.524 -0.952 1.00 96.38 92 ALA A C 1
ATOM 704 O O . ALA A 1 92 ? 0.940 7.844 -2.138 1.00 96.38 92 ALA A O 1
ATOM 705 N N . ARG A 1 93 ? 1.800 8.257 -0.092 1.00 95.19 93 ARG A N 1
ATOM 706 C CA . ARG A 1 93 ? 2.539 9.472 -0.462 1.00 95.19 93 ARG A CA 1
ATOM 707 C C . ARG A 1 93 ? 3.923 9.486 0.170 1.00 95.19 93 ARG A C 1
ATOM 709 O O . ARG A 1 93 ? 4.151 8.801 1.160 1.00 95.19 93 ARG A O 1
ATOM 716 N N . LEU A 1 94 ? 4.820 10.293 -0.385 1.00 95.69 94 LEU A N 1
ATOM 717 C CA . LEU A 1 94 ? 6.113 10.582 0.227 1.00 95.69 94 LEU 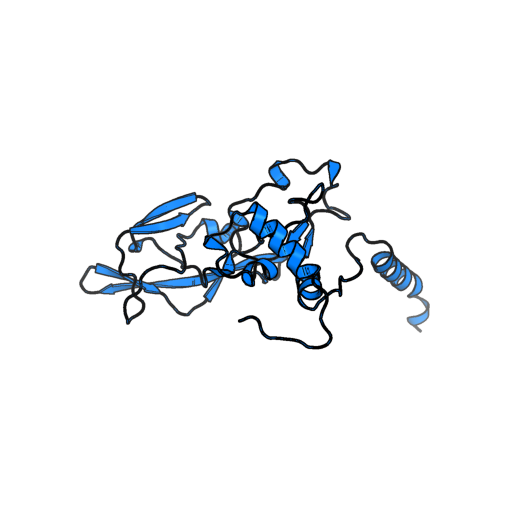A CA 1
ATOM 718 C C . LEU A 1 94 ? 6.007 11.828 1.101 1.00 95.69 94 LEU A C 1
ATOM 720 O O . LEU A 1 94 ? 5.361 12.805 0.716 1.00 95.69 94 LEU A O 1
ATOM 724 N N . ASN A 1 95 ? 6.659 11.797 2.255 1.00 94.94 95 ASN A N 1
ATOM 725 C CA . ASN A 1 95 ? 6.807 12.972 3.100 1.00 94.94 95 ASN A CA 1
ATOM 726 C C . ASN A 1 95 ? 8.072 13.771 2.767 1.00 94.94 95 ASN A C 1
ATOM 728 O O . ASN A 1 95 ? 8.832 13.416 1.865 1.00 94.94 95 ASN A O 1
ATOM 732 N N . GLN A 1 96 ? 8.306 14.865 3.495 1.00 93.50 96 GLN A N 1
ATOM 733 C CA . GLN A 1 96 ? 9.437 15.770 3.245 1.00 93.50 96 GLN A CA 1
ATOM 734 C C . GLN A 1 96 ? 10.808 15.094 3.399 1.00 93.50 96 GLN A C 1
ATOM 736 O O . GLN A 1 96 ? 11.785 15.552 2.813 1.00 93.50 96 GLN A O 1
ATOM 741 N N . TYR A 1 97 ? 10.873 14.002 4.160 1.00 94.31 97 TYR A N 1
ATOM 742 C CA . TYR A 1 97 ? 12.088 13.232 4.411 1.00 94.31 97 TYR A CA 1
ATOM 743 C C . TYR A 1 97 ? 12.231 12.019 3.477 1.00 94.31 97 TYR A C 1
ATOM 745 O O . TYR A 1 97 ? 13.228 11.307 3.551 1.00 94.31 97 TYR A O 1
ATOM 753 N N . GLY A 1 98 ? 11.259 11.782 2.588 1.00 93.38 98 GLY A N 1
ATOM 754 C CA . GLY A 1 98 ? 11.278 10.678 1.627 1.00 93.38 98 GLY A CA 1
ATOM 755 C C . GLY A 1 98 ? 10.721 9.350 2.148 1.00 93.38 98 GLY A C 1
ATOM 756 O O . GLY A 1 98 ? 10.886 8.330 1.483 1.00 93.38 98 GLY A O 1
ATOM 757 N N . PHE A 1 99 ? 10.040 9.332 3.296 1.00 95.56 99 PHE A N 1
ATOM 758 C CA . PHE A 1 99 ? 9.362 8.134 3.796 1.00 95.56 99 PHE A CA 1
ATOM 759 C C . PHE A 1 99 ? 7.943 8.009 3.241 1.00 95.56 99 PHE A C 1
ATOM 761 O O . PHE A 1 99 ? 7.263 9.009 2.999 1.00 95.56 99 PHE A O 1
ATOM 768 N N . LEU A 1 100 ? 7.486 6.765 3.084 1.00 96.12 100 LEU A N 1
ATOM 769 C CA . LEU A 1 100 ? 6.122 6.460 2.667 1.00 96.12 100 LEU A CA 1
ATOM 770 C C . LEU A 1 100 ? 5.144 6.607 3.836 1.00 96.12 100 LEU A C 1
ATOM 772 O O . LEU A 1 100 ? 5.289 5.977 4.885 1.00 96.12 100 LEU A O 1
ATOM 776 N N . GLU A 1 101 ? 4.102 7.391 3.607 1.00 96.50 101 GLU A N 1
ATOM 777 C CA . GLU A 1 101 ? 2.983 7.582 4.518 1.00 96.50 101 GLU A CA 1
ATOM 778 C C . GLU A 1 101 ? 1.691 7.052 3.906 1.00 96.50 101 GLU A C 1
ATOM 780 O O . GLU A 1 101 ? 1.497 7.095 2.687 1.00 96.50 101 GLU A O 1
ATOM 785 N N . THR A 1 102 ? 0.776 6.617 4.767 1.00 96.62 102 THR A N 1
ATOM 786 C CA . THR A 1 102 ? -0.564 6.173 4.376 1.00 96.62 102 THR A CA 1
ATOM 787 C C . THR A 1 102 ? -1.630 6.879 5.225 1.00 96.62 102 THR A C 1
ATOM 789 O O . THR A 1 102 ? -1.342 7.220 6.378 1.00 96.62 102 THR A O 1
ATOM 792 N N . PRO A 1 103 ? -2.817 7.189 4.669 1.00 96.81 103 PRO A N 1
ATOM 793 C CA . PRO A 1 103 ? -3.843 7.931 5.388 1.00 96.81 103 PRO A CA 1
ATOM 794 C C . PRO A 1 103 ? -4.714 7.045 6.281 1.00 96.81 103 PRO A C 1
ATOM 796 O O . PRO A 1 103 ? -5.172 5.977 5.880 1.00 96.81 103 PRO A O 1
ATOM 799 N N . TYR A 1 104 ? -5.064 7.589 7.440 1.00 96.62 104 TYR A N 1
ATOM 800 C CA . TYR A 1 104 ? -5.989 7.019 8.410 1.00 96.62 104 TYR A CA 1
ATOM 801 C C . TYR A 1 104 ? -6.989 8.073 8.884 1.00 96.62 104 TYR A C 1
ATOM 803 O O . TYR A 1 104 ? -6.681 9.264 8.933 1.00 96.62 104 TYR A O 1
ATOM 811 N N . ARG A 1 105 ? -8.192 7.644 9.263 1.00 95.88 105 ARG A N 1
ATOM 812 C CA . ARG A 1 105 ? -9.187 8.490 9.928 1.00 95.88 105 ARG A CA 1
ATOM 813 C C . ARG A 1 105 ? -8.966 8.469 11.430 1.00 95.88 105 ARG A C 1
ATOM 815 O O . ARG A 1 105 ? -8.851 7.398 12.028 1.00 95.88 105 ARG A O 1
ATOM 822 N N . LYS A 1 106 ? -8.964 9.651 12.043 1.00 95.12 106 LYS A N 1
ATOM 823 C CA . LYS A 1 106 ? -8.938 9.782 13.502 1.00 95.12 106 LYS A CA 1
ATOM 824 C C . LYS A 1 106 ? -10.258 9.354 14.123 1.00 95.12 106 LYS A C 1
ATOM 826 O O . LYS A 1 106 ? -11.326 9.555 13.542 1.00 95.12 106 LYS A O 1
ATOM 831 N N . VAL A 1 107 ? -10.192 8.838 15.344 1.00 93.81 107 VAL A N 1
ATOM 832 C CA . VAL A 1 107 ? -11.385 8.611 16.161 1.00 93.81 107 VAL A CA 1
ATOM 833 C C . VAL A 1 107 ? -11.433 9.566 17.346 1.00 93.81 107 VAL A C 1
ATOM 835 O O . VAL A 1 107 ? -10.413 9.932 17.925 1.00 93.81 107 VAL A O 1
ATOM 838 N N . ILE A 1 108 ? -12.643 9.973 17.710 1.00 92.38 108 ILE A N 1
ATOM 839 C CA . ILE A 1 108 ? -12.922 10.835 18.854 1.00 92.38 108 ILE A CA 1
ATOM 840 C C . ILE A 1 108 ? -13.595 9.970 19.915 1.00 92.38 108 ILE A C 1
ATOM 842 O O . ILE A 1 108 ? -14.637 9.356 19.671 1.00 92.38 108 ILE A O 1
ATOM 846 N N . LYS A 1 109 ? -12.981 9.902 21.098 1.00 90.31 109 LYS A N 1
ATOM 847 C CA . LYS A 1 109 ? -13.510 9.161 22.247 1.00 90.31 109 LYS A CA 1
ATOM 848 C C . LYS A 1 109 ? -14.360 10.116 23.083 1.00 90.31 109 LYS A C 1
ATOM 850 O O . LYS A 1 109 ? -13.841 11.043 23.696 1.00 90.31 109 LYS A O 1
ATOM 855 N N . GLU A 1 110 ? -15.667 9.890 23.106 1.00 88.75 110 GLU A N 1
ATOM 856 C CA . GLU A 1 110 ? -16.627 10.694 23.864 1.00 88.75 110 GLU A CA 1
ATOM 857 C C . GLU A 1 110 ? -17.209 9.873 25.013 1.00 88.75 110 GLU A C 1
ATOM 859 O O . GLU A 1 110 ? -17.541 8.699 24.854 1.00 88.75 110 GLU A O 1
ATOM 864 N N . THR A 1 111 ? -17.371 10.484 26.187 1.00 85.19 111 THR A N 1
ATOM 865 C CA . THR A 1 111 ? -18.030 9.821 27.320 1.00 85.19 111 THR A CA 1
ATOM 866 C C . THR A 1 111 ? -19.495 10.236 27.364 1.00 85.19 111 THR A C 1
ATOM 868 O O . THR A 1 111 ? -19.812 11.356 27.752 1.00 85.19 111 THR A O 1
ATOM 871 N N . ILE A 1 112 ? -20.402 9.328 26.996 1.00 80.50 112 ILE A N 1
ATOM 872 C CA . ILE A 1 112 ? -21.854 9.556 27.018 1.00 80.50 112 ILE A CA 1
ATOM 873 C C . ILE A 1 112 ? -22.483 8.563 27.997 1.00 80.50 112 ILE A C 1
ATOM 875 O O . ILE A 1 112 ? -22.305 7.352 27.874 1.00 80.50 112 ILE A O 1
ATOM 879 N N . ASN A 1 113 ? -23.240 9.054 28.983 1.00 76.50 113 ASN A N 1
ATOM 880 C CA . ASN A 1 113 ? -23.939 8.223 29.977 1.00 76.50 113 ASN A CA 1
ATOM 881 C C . ASN A 1 113 ? -23.022 7.216 30.705 1.00 76.50 113 ASN A C 1
ATOM 883 O O . ASN A 1 113 ? -23.385 6.052 30.880 1.00 76.50 113 ASN A O 1
ATOM 887 N N . LYS A 1 114 ? -21.821 7.656 31.116 1.00 77.75 114 LYS A N 1
ATOM 888 C CA . LYS A 1 114 ? -20.778 6.829 31.767 1.00 77.75 114 LYS A CA 1
ATOM 889 C C . LYS A 1 114 ? -20.240 5.671 30.908 1.00 77.75 114 LYS A C 1
ATOM 891 O O . LYS A 1 114 ? -19.568 4.788 31.433 1.00 77.75 114 LYS A O 1
ATOM 896 N N . LYS A 1 115 ? -20.514 5.664 29.601 1.00 81.56 115 LYS A N 1
ATOM 897 C CA . LYS A 1 115 ? -19.917 4.739 28.632 1.00 81.56 115 LYS A CA 1
ATOM 898 C C . LYS A 1 115 ? -19.062 5.530 27.653 1.00 81.56 115 LYS A C 1
ATOM 900 O O . LYS A 1 115 ? -19.486 6.575 27.163 1.00 81.56 115 LYS A O 1
ATOM 905 N N . ILE A 1 116 ? -17.865 5.027 27.375 1.00 84.88 116 ILE A N 1
ATOM 906 C CA . ILE A 1 116 ? -17.049 5.539 26.277 1.00 84.88 116 ILE A CA 1
ATOM 907 C C . ILE A 1 116 ? -17.771 5.148 24.988 1.00 84.88 116 ILE A C 1
ATOM 909 O O . ILE A 1 116 ? -18.268 4.032 24.871 1.00 84.88 116 ILE A O 1
ATOM 913 N N . LYS A 1 117 ? -17.886 6.073 24.045 1.00 86.12 117 LYS A N 1
ATOM 914 C CA . LYS A 1 117 ? -18.290 5.817 22.668 1.00 86.12 117 LYS A CA 1
ATOM 915 C C . LYS A 1 117 ? -17.200 6.357 21.763 1.00 86.12 117 LYS A C 1
ATOM 917 O O . LYS A 1 117 ? -16.653 7.427 22.014 1.00 86.12 117 LYS A O 1
ATOM 922 N N . VAL A 1 118 ? -16.891 5.608 20.715 1.00 89.81 118 VAL A N 1
ATOM 923 C CA . VAL A 1 118 ? -15.846 5.975 19.763 1.00 89.81 118 VAL A CA 1
ATOM 924 C C . VAL A 1 118 ? -16.510 6.388 18.463 1.00 89.81 118 VAL A C 1
ATOM 926 O O . VAL A 1 118 ? -17.233 5.599 17.853 1.00 89.81 118 VAL A O 1
ATOM 929 N N . LYS A 1 119 ? -16.314 7.653 18.096 1.00 91.94 119 LYS A N 1
ATOM 930 C CA . LYS A 1 119 ? -16.836 8.266 16.880 1.00 91.94 119 LYS A CA 1
ATOM 931 C C . LYS A 1 119 ? -15.732 8.348 15.841 1.00 91.94 119 LYS A C 1
ATOM 933 O O . LYS A 1 119 ? -14.656 8.860 16.136 1.00 91.94 119 LYS A O 1
ATOM 938 N N . VAL A 1 120 ? -15.994 7.890 14.626 1.00 92.81 120 VAL A N 1
ATOM 939 C CA . VAL A 1 120 ? -15.058 8.056 13.509 1.00 92.81 120 VAL A CA 1
ATOM 940 C C . VAL A 1 120 ? -15.171 9.487 12.985 1.00 92.81 120 VAL A C 1
ATOM 942 O O . VAL A 1 120 ? -16.263 9.935 12.633 1.00 92.81 120 VAL A O 1
ATOM 945 N N . SER A 1 121 ? -14.053 10.213 12.977 1.00 92.50 121 SER A N 1
ATOM 946 C CA . SER A 1 121 ? -13.954 11.572 12.441 1.00 92.50 121 SER A CA 1
ATOM 947 C C . SER A 1 121 ? -13.723 11.549 10.927 1.00 92.50 121 SER A C 1
ATOM 949 O O . SER A 1 121 ? -13.239 10.566 10.365 1.00 92.50 121 SER A O 1
ATOM 951 N N . GLU A 1 122 ? -14.031 12.663 10.267 1.00 90.12 122 GLU A N 1
ATOM 952 C CA . GLU A 1 122 ? -13.649 12.910 8.871 1.00 90.12 122 GLU A CA 1
ATOM 953 C C . GLU A 1 122 ? -12.202 13.412 8.740 1.00 90.12 122 GLU A C 1
ATOM 955 O O . GLU A 1 122 ? -11.663 13.467 7.637 1.00 90.12 122 GLU A O 1
ATOM 960 N N . GLU A 1 123 ? -11.552 13.757 9.857 1.00 94.94 123 GLU A N 1
ATOM 961 C CA . GLU A 1 123 ? -10.158 14.193 9.860 1.00 94.94 123 GLU A CA 1
ATOM 962 C C . GLU A 1 123 ? -9.224 13.038 9.467 1.00 94.94 123 GLU A C 1
ATOM 964 O O . GLU A 1 123 ? -9.167 11.998 10.136 1.00 94.94 123 GLU A O 1
ATOM 969 N N . VAL A 1 124 ? -8.472 13.248 8.385 1.00 95.75 124 VAL A N 1
ATOM 970 C CA . VAL A 1 124 ? -7.495 12.294 7.856 1.00 95.75 124 VAL A CA 1
ATOM 971 C C . VAL A 1 124 ? -6.090 12.709 8.267 1.00 95.75 124 VAL A C 1
ATOM 973 O O . VAL A 1 124 ? -5.671 13.841 8.026 1.00 95.75 124 VAL A O 1
ATOM 976 N N . VAL A 1 125 ? -5.340 11.768 8.831 1.00 96.38 125 VAL A N 1
ATOM 977 C CA . VAL A 1 125 ? -3.926 11.932 9.164 1.00 96.38 125 VAL A CA 1
ATOM 978 C C . VAL A 1 125 ? -3.104 10.885 8.445 1.00 96.38 125 VAL A C 1
ATOM 980 O O . VAL A 1 125 ? -3.500 9.732 8.325 1.00 96.38 125 VAL A O 1
ATOM 983 N N . TYR A 1 126 ? -1.957 11.312 7.944 1.00 96.50 126 TYR A N 1
ATOM 984 C CA . TYR A 1 126 ? -0.994 10.445 7.292 1.00 96.50 126 TYR A CA 1
ATOM 985 C C . TYR A 1 126 ? 0.081 10.049 8.286 1.00 96.50 126 TYR A C 1
ATOM 987 O O . TYR A 1 126 ? 0.612 10.917 8.976 1.00 96.50 126 TYR A O 1
ATOM 995 N N . LEU A 1 127 ? 0.388 8.756 8.337 1.00 95.94 127 LEU A N 1
ATOM 996 C CA . LEU A 1 127 ? 1.377 8.211 9.260 1.00 95.94 127 LEU A CA 1
ATOM 997 C C . LEU A 1 127 ? 2.464 7.437 8.525 1.00 95.94 127 LEU A C 1
ATOM 999 O O . LEU A 1 127 ? 2.198 6.683 7.579 1.00 95.94 127 LEU A O 1
ATOM 1003 N N . GLN A 1 128 ? 3.693 7.607 9.001 1.00 95.81 128 GLN A N 1
ATOM 1004 C CA . GLN A 1 128 ? 4.835 6.778 8.630 1.00 95.81 128 GLN A CA 1
ATOM 1005 C C . GLN A 1 128 ? 4.718 5.392 9.282 1.00 95.81 128 GLN A C 1
ATOM 1007 O O . GLN A 1 128 ? 3.850 5.174 10.123 1.00 95.81 128 GLN A O 1
ATOM 1012 N N . ALA A 1 129 ? 5.557 4.443 8.860 1.00 94.00 129 ALA A N 1
ATOM 1013 C CA . ALA A 1 129 ? 5.525 3.080 9.394 1.00 94.00 129 ALA A CA 1
ATOM 1014 C C . ALA A 1 129 ? 5.793 3.044 10.908 1.00 94.00 129 ALA A C 1
ATOM 1016 O O . ALA A 1 129 ? 5.018 2.441 11.639 1.00 94.00 129 ALA A O 1
ATOM 1017 N N . ASP A 1 130 ? 6.818 3.761 11.367 1.00 93.56 130 ASP A N 1
ATOM 1018 C CA . ASP A 1 130 ? 7.228 3.770 12.777 1.00 93.56 130 ASP A CA 1
ATOM 1019 C C . ASP A 1 130 ? 6.154 4.388 13.689 1.00 93.56 130 ASP A C 1
ATOM 1021 O O . ASP A 1 130 ? 5.882 3.895 14.783 1.00 93.56 130 ASP A O 1
ATOM 1025 N N . ASP A 1 131 ? 5.489 5.451 13.223 1.00 93.56 131 ASP A N 1
ATOM 1026 C CA . ASP A 1 131 ? 4.388 6.073 13.962 1.00 93.56 131 ASP A CA 1
ATOM 1027 C C . ASP A 1 131 ? 3.170 5.147 14.036 1.00 93.56 131 ASP A C 1
ATOM 1029 O O . ASP A 1 131 ? 2.502 5.103 15.068 1.00 93.56 131 ASP A O 1
ATOM 1033 N N . GLU A 1 132 ? 2.884 4.406 12.957 1.00 93.94 132 GLU A N 1
ATOM 1034 C CA . GLU A 1 132 ? 1.750 3.479 12.861 1.00 93.94 132 GLU A CA 1
ATOM 1035 C C . GLU A 1 132 ? 1.782 2.406 13.955 1.00 93.94 132 GLU A C 1
ATOM 1037 O O . GLU A 1 132 ? 0.734 2.061 14.498 1.00 93.94 132 GLU A O 1
ATOM 1042 N N . GLU A 1 133 ? 2.969 1.911 14.316 1.00 92.81 133 GLU A N 1
ATOM 1043 C CA . GLU A 1 133 ? 3.135 0.827 15.294 1.00 92.81 133 GLU A CA 1
ATOM 1044 C C . GLU A 1 133 ? 2.608 1.176 16.694 1.00 92.81 133 GLU A C 1
ATOM 1046 O O . GLU A 1 133 ? 2.221 0.276 17.443 1.00 92.81 133 GLU A O 1
ATOM 1051 N N . ASN A 1 134 ? 2.541 2.468 17.028 1.00 94.25 134 ASN A N 1
ATOM 1052 C CA . ASN A 1 134 ? 2.112 2.957 18.339 1.00 94.25 134 ASN A CA 1
ATOM 1053 C C . ASN A 1 134 ? 0.586 3.079 18.493 1.00 94.25 134 ASN A C 1
ATOM 1055 O O . ASN A 1 134 ? 0.111 3.339 19.601 1.00 94.25 134 ASN A O 1
ATOM 1059 N N . TYR A 1 135 ? -0.186 2.913 17.416 1.00 95.31 135 TYR A N 1
ATOM 1060 C CA . TYR A 1 135 ? -1.637 3.113 17.418 1.00 95.31 135 TYR A CA 1
ATOM 1061 C C . TYR A 1 135 ? -2.399 1.812 17.176 1.00 95.31 135 TYR A C 1
ATOM 1063 O O . TYR A 1 135 ? -1.969 0.944 16.419 1.00 95.31 135 TYR A O 1
ATOM 1071 N N . TYR A 1 136 ? -3.588 1.695 17.770 1.00 95.81 136 TYR A N 1
ATOM 1072 C CA . TYR A 1 136 ? -4.520 0.617 17.438 1.00 95.81 136 TYR A CA 1
ATOM 1073 C C . TYR A 1 136 ? -5.368 1.015 16.229 1.00 95.81 136 TYR A C 1
ATOM 1075 O O . TYR A 1 136 ? -6.236 1.892 16.330 1.00 95.81 136 TYR A O 1
ATOM 1083 N N . ILE A 1 137 ? -5.141 0.350 15.094 1.00 95.56 137 ILE A N 1
ATOM 1084 C CA . ILE A 1 137 ? -5.787 0.685 13.817 1.00 95.56 137 ILE A CA 1
ATOM 1085 C C . ILE A 1 137 ? -6.754 -0.414 13.400 1.00 95.56 137 ILE A C 1
ATOM 1087 O O . ILE A 1 137 ? -6.356 -1.564 13.231 1.00 95.56 137 ILE A O 1
ATOM 1091 N N . THR A 1 138 ? -8.026 -0.077 13.198 1.00 95.06 138 THR A N 1
ATOM 1092 C CA . THR A 1 138 ? -9.020 -1.030 12.680 1.00 95.06 138 THR A CA 1
ATOM 1093 C C . THR A 1 138 ? -9.304 -0.818 11.190 1.00 95.06 138 THR A C 1
ATOM 1095 O O . THR A 1 138 ? -8.932 0.190 10.591 1.00 95.06 138 THR A O 1
ATOM 1098 N N . HIS A 1 139 ? -9.985 -1.790 10.593 1.00 92.94 139 HIS A N 1
ATOM 1099 C CA . HIS A 1 139 ? -10.325 -1.817 9.178 1.00 92.94 139 HIS A CA 1
ATOM 1100 C C . HIS A 1 139 ? -11.449 -0.832 8.812 1.00 92.94 139 HIS A C 1
ATOM 1102 O O . HIS A 1 139 ? -12.243 -0.407 9.645 1.00 92.94 139 HIS A O 1
ATOM 1108 N N . SER A 1 140 ? -11.563 -0.495 7.530 1.00 91.06 140 SER A N 1
ATOM 1109 C CA . SER A 1 140 ? -12.555 0.479 7.031 1.00 91.06 140 SER A CA 1
ATOM 1110 C C . SER A 1 140 ? -13.987 -0.073 6.958 1.00 91.06 140 SER A C 1
ATOM 1112 O O . SER A 1 140 ? -14.937 0.693 6.830 1.00 91.06 140 SER A O 1
ATOM 1114 N N . GLY A 1 141 ? -14.149 -1.397 7.043 1.00 88.56 141 GLY A N 1
ATOM 1115 C CA . GLY A 1 141 ? -15.436 -2.103 6.967 1.00 88.56 141 GLY A CA 1
ATOM 1116 C C . GLY A 1 141 ? -16.216 -2.193 8.284 1.00 88.56 141 GLY A C 1
ATOM 1117 O O . GLY A 1 141 ? -17.207 -2.919 8.346 1.00 88.56 141 GLY A O 1
ATOM 1118 N N . VAL A 1 142 ? -15.781 -1.488 9.332 1.00 91.06 142 VAL A N 1
ATOM 1119 C CA . VAL A 1 142 ? -16.430 -1.508 10.652 1.00 91.06 142 VAL A CA 1
ATOM 1120 C C . VAL A 1 142 ? -17.855 -0.962 10.576 1.00 91.06 142 VAL A C 1
ATOM 1122 O O . VAL A 1 142 ? -18.121 0.051 9.929 1.00 91.06 142 VAL A O 1
ATOM 1125 N N . ARG A 1 143 ? -18.786 -1.608 11.286 1.00 90.75 143 ARG A N 1
ATOM 1126 C CA . ARG A 1 143 ? -20.182 -1.161 11.368 1.00 90.75 143 ARG A CA 1
ATOM 1127 C C . ARG A 1 143 ? -20.313 0.103 12.217 1.00 90.75 143 ARG A C 1
ATOM 1129 O O . ARG A 1 143 ? -20.027 0.096 13.419 1.00 90.75 143 ARG A O 1
ATOM 1136 N N . LEU A 1 144 ? -20.800 1.164 11.578 1.00 91.44 144 LEU A N 1
ATOM 1137 C CA . LEU A 1 144 ? -21.060 2.465 12.188 1.00 91.44 144 LEU A CA 1
ATOM 1138 C C . LEU A 1 144 ? -22.566 2.732 12.306 1.00 91.44 144 LEU A C 1
ATOM 1140 O O . LEU A 1 144 ? -23.352 2.290 11.472 1.00 91.44 144 LEU A O 1
ATOM 1144 N N . ASP A 1 145 ? -22.951 3.461 13.348 1.00 91.00 145 ASP A N 1
ATOM 1145 C CA . ASP A 1 145 ? -24.297 4.009 13.546 1.00 91.00 145 ASP A CA 1
ATOM 1146 C C . ASP A 1 145 ? -24.503 5.290 12.706 1.00 91.00 145 ASP A C 1
ATOM 1148 O O . ASP A 1 145 ? -23.541 5.857 12.186 1.00 91.00 145 ASP A O 1
ATOM 1152 N N . ASN A 1 146 ? -25.733 5.809 12.632 1.00 89.69 146 ASN A N 1
ATOM 1153 C CA . ASN A 1 146 ? -26.091 7.021 11.872 1.00 89.69 146 ASN A CA 1
ATOM 1154 C C . ASN A 1 146 ? -25.276 8.268 12.263 1.00 89.69 146 ASN A C 1
ATOM 1156 O O . ASN A 1 146 ? -25.118 9.187 11.466 1.00 89.69 146 ASN A O 1
ATOM 1160 N N . ASN A 1 147 ? -24.746 8.293 13.487 1.00 86.44 147 ASN A N 1
ATOM 1161 C CA . ASN A 1 147 ? -23.906 9.374 14.002 1.00 86.44 147 ASN A CA 1
ATOM 1162 C C . ASN A 1 147 ? -22.395 9.052 13.932 1.00 86.44 147 ASN A C 1
ATOM 1164 O O . ASN A 1 147 ? -21.603 9.674 14.643 1.00 86.44 147 ASN A O 1
ATOM 1168 N N . SER A 1 148 ? -21.995 8.069 13.119 1.00 90.56 148 SER A N 1
ATOM 1169 C CA . SER A 1 148 ? -20.609 7.606 12.932 1.00 90.56 148 SER A CA 1
ATOM 1170 C C . SER A 1 148 ? -19.953 7.001 14.180 1.00 90.56 148 SER A C 1
ATOM 1172 O O . SER A 1 148 ? -18.728 7.018 14.311 1.00 90.56 148 SER A O 1
ATOM 1174 N N . TYR A 1 149 ? -20.744 6.453 15.107 1.00 91.56 149 TYR A N 1
ATOM 1175 C CA . TYR A 1 149 ? -20.216 5.709 16.256 1.00 91.56 149 TYR A CA 1
ATOM 1176 C C . TYR A 1 149 ? -20.042 4.232 15.930 1.00 91.56 149 TYR A C 1
ATOM 1178 O O . TYR A 1 149 ? -20.893 3.630 15.280 1.00 91.56 149 TYR A O 1
ATOM 1186 N N . ILE A 1 150 ? -18.979 3.634 16.454 1.00 91.62 150 ILE A N 1
ATOM 1187 C CA . ILE A 1 150 ? -18.733 2.196 16.354 1.00 91.62 150 ILE A CA 1
ATOM 1188 C C . ILE A 1 150 ? -19.784 1.426 17.171 1.00 91.62 150 ILE A C 1
ATOM 1190 O O . ILE A 1 150 ? -19.988 1.705 18.355 1.00 91.62 150 ILE A O 1
ATOM 1194 N N . ILE A 1 151 ? -20.445 0.451 16.538 1.00 90.44 151 ILE A N 1
ATOM 1195 C CA . ILE A 1 151 ? -21.502 -0.366 17.166 1.00 90.44 151 ILE A CA 1
ATOM 1196 C C . ILE A 1 151 ? -20.915 -1.590 17.888 1.00 90.44 151 ILE A C 1
ATOM 1198 O O . ILE A 1 151 ? -21.413 -2.017 18.934 1.00 90.44 151 ILE A O 1
ATOM 1202 N N . GLU A 1 152 ? -19.871 -2.184 17.313 1.00 88.56 152 GLU A N 1
ATOM 1203 C CA . GLU A 1 152 ? -19.294 -3.447 17.770 1.00 88.56 152 GLU A CA 1
ATOM 1204 C C . GLU A 1 152 ? -18.468 -3.268 19.050 1.00 88.56 152 GLU A C 1
ATOM 1206 O O . GLU A 1 152 ? -17.748 -2.289 19.222 1.00 88.56 152 GLU A O 1
ATOM 1211 N N . LYS A 1 153 ? -18.568 -4.230 19.977 1.00 89.25 153 LYS A N 1
ATOM 1212 C CA . LYS A 1 153 ? -17.845 -4.171 21.262 1.00 89.25 153 LYS A CA 1
ATOM 1213 C C . LYS A 1 153 ? -16.384 -4.601 21.146 1.00 89.25 153 LYS A C 1
ATOM 1215 O O . LYS A 1 153 ? -15.553 -4.174 21.945 1.00 89.25 153 LYS A O 1
ATOM 1220 N N . ARG A 1 154 ? -16.087 -5.504 20.220 1.00 92.81 154 ARG A N 1
ATOM 1221 C CA . ARG A 1 154 ? -14.745 -6.017 19.961 1.00 92.81 154 ARG A CA 1
ATOM 1222 C C . ARG A 1 154 ? -14.523 -6.008 18.467 1.00 92.81 154 ARG A C 1
ATOM 1224 O O . ARG A 1 154 ? -15.451 -6.305 17.722 1.00 92.81 154 ARG A O 1
ATOM 1231 N N . LEU A 1 155 ? -13.326 -5.614 18.069 1.00 93.50 155 LEU A N 1
ATOM 1232 C CA . LEU A 1 155 ? -12.967 -5.384 16.684 1.00 93.50 155 LEU A CA 1
ATOM 1233 C C . LEU A 1 155 ? -11.552 -5.894 16.427 1.00 93.50 155 LEU A C 1
ATOM 1235 O O . LEU A 1 155 ? -10.690 -5.772 17.307 1.00 93.50 155 LEU A O 1
ATOM 1239 N N . PRO A 1 156 ? -11.288 -6.427 15.225 1.00 94.88 156 PRO A N 1
ATOM 1240 C CA . PRO A 1 156 ? -9.925 -6.682 14.800 1.00 94.88 156 PRO A CA 1
ATOM 1241 C C . PRO A 1 156 ? -9.198 -5.343 14.637 1.00 94.88 156 PRO A C 1
ATOM 1243 O O . PRO A 1 156 ? -9.713 -4.408 14.012 1.00 94.88 156 PRO A O 1
ATOM 1246 N N . ALA A 1 157 ? -8.004 -5.253 15.205 1.00 95.25 157 ALA A N 1
ATOM 1247 C CA . ALA A 1 157 ? -7.114 -4.114 15.083 1.00 95.25 157 ALA A CA 1
ATOM 1248 C C . ALA A 1 157 ? -5.677 -4.581 14.850 1.00 95.25 157 ALA A C 1
ATOM 1250 O O . ALA A 1 157 ? -5.267 -5.655 15.290 1.00 95.25 157 ALA A O 1
ATOM 1251 N N . ARG A 1 158 ? -4.917 -3.744 14.156 1.00 94.44 158 ARG A N 1
ATOM 1252 C CA . ARG A 1 158 ? -3.481 -3.880 13.953 1.00 94.44 158 ARG A CA 1
ATOM 1253 C C . ARG A 1 158 ? -2.769 -3.071 15.032 1.00 94.44 158 ARG A C 1
ATOM 1255 O O . ARG A 1 158 ? -3.154 -1.926 15.272 1.00 94.44 158 ARG A O 1
ATOM 1262 N N . TYR A 1 159 ? -1.780 -3.674 15.685 1.00 94.62 159 TYR A N 1
ATOM 1263 C CA . TYR A 1 159 ? -0.936 -3.022 16.688 1.00 94.62 159 TYR A CA 1
ATOM 1264 C C . TYR A 1 159 ? 0.456 -3.655 16.675 1.00 94.62 159 TYR A C 1
ATOM 1266 O O . TYR A 1 159 ? 0.562 -4.879 16.735 1.00 94.62 159 TYR A O 1
ATOM 1274 N N . GLY A 1 160 ? 1.516 -2.845 16.565 1.00 90.50 160 GLY A N 1
ATOM 1275 C CA . GLY A 1 160 ? 2.896 -3.350 16.496 1.00 90.50 160 GLY A CA 1
ATOM 1276 C C . GLY A 1 160 ? 3.156 -4.357 15.364 1.00 90.50 160 GLY A C 1
ATOM 1277 O O . GLY A 1 160 ? 3.995 -5.237 15.507 1.00 90.50 160 GLY A O 1
ATOM 1278 N N . GLY A 1 161 ? 2.393 -4.282 14.267 1.00 87.38 161 GLY A N 1
ATOM 1279 C CA . GLY A 1 161 ? 2.489 -5.210 13.134 1.00 87.38 161 GLY A CA 1
ATOM 1280 C C . GLY A 1 161 ? 1.639 -6.482 13.240 1.00 87.38 161 GLY A C 1
ATOM 1281 O O . GLY A 1 161 ? 1.422 -7.130 12.216 1.00 87.38 161 GLY A O 1
ATOM 1282 N N . ASP A 1 162 ? 1.089 -6.796 14.415 1.00 90.75 162 ASP A N 1
ATOM 1283 C CA . ASP A 1 162 ? 0.248 -7.974 14.635 1.00 90.75 162 ASP A CA 1
ATOM 1284 C C . ASP A 1 162 ? -1.247 -7.652 14.525 1.00 90.75 162 ASP A C 1
ATOM 1286 O O . ASP A 1 162 ? -1.702 -6.548 14.840 1.00 90.75 162 ASP A O 1
ATOM 1290 N N . MET A 1 163 ? -2.039 -8.644 14.104 1.00 91.94 163 MET A N 1
ATOM 1291 C CA . MET A 1 163 ? -3.502 -8.565 14.118 1.00 91.94 163 MET A CA 1
ATOM 1292 C C . MET A 1 163 ? -4.055 -9.154 15.413 1.00 91.94 163 MET A C 1
ATOM 1294 O O . MET A 1 163 ? -3.952 -10.353 15.665 1.00 91.94 163 MET A O 1
ATOM 1298 N N . ILE A 1 164 ? -4.681 -8.301 16.218 1.00 94.75 164 ILE A N 1
ATOM 1299 C CA . ILE A 1 164 ? -5.244 -8.639 17.524 1.00 94.75 164 ILE A CA 1
ATOM 1300 C C . ILE A 1 164 ? -6.701 -8.195 17.616 1.00 94.75 164 ILE A C 1
ATOM 1302 O O . ILE A 1 164 ? -7.155 -7.299 16.911 1.00 94.75 164 ILE A O 1
ATOM 1306 N N . GLU A 1 165 ? -7.462 -8.807 18.517 1.00 94.81 165 GLU A N 1
ATOM 1307 C CA . GLU A 1 165 ? -8.845 -8.410 18.764 1.00 94.81 165 GLU A CA 1
ATOM 1308 C C . GLU A 1 165 ? -8.929 -7.562 20.040 1.00 94.81 165 GLU A C 1
ATOM 1310 O O . GLU A 1 165 ? -8.668 -8.035 21.155 1.00 94.81 165 GLU A O 1
ATOM 1315 N N . VAL A 1 166 ? -9.323 -6.301 19.885 1.00 94.50 166 VAL A N 1
ATOM 1316 C CA . VAL A 1 166 ? -9.366 -5.313 20.969 1.00 94.50 166 VAL A CA 1
ATOM 1317 C C . VAL A 1 166 ? -10.780 -4.804 21.195 1.00 94.50 166 VAL A C 1
ATOM 1319 O O . VAL A 1 166 ? -11.661 -4.929 20.347 1.00 94.50 166 VAL A O 1
ATOM 1322 N N . ALA A 1 167 ? -11.016 -4.242 22.377 1.00 93.50 167 ALA A N 1
ATOM 1323 C CA . ALA A 1 167 ? -12.256 -3.536 22.649 1.00 93.50 167 ALA A CA 1
ATOM 1324 C C . ALA A 1 167 ? -12.281 -2.190 21.904 1.00 93.50 167 ALA A C 1
ATOM 1326 O O . ALA A 1 167 ? -11.240 -1.586 21.639 1.00 93.50 167 ALA A O 1
ATOM 1327 N N . TYR A 1 168 ? -13.483 -1.736 21.549 1.00 90.56 168 TYR A N 1
ATOM 1328 C CA . TYR A 1 168 ? -13.687 -0.535 20.731 1.00 90.56 168 TYR A CA 1
ATOM 1329 C C . TYR A 1 168 ? -13.113 0.751 21.348 1.00 90.56 168 TYR A C 1
ATOM 1331 O O . TYR A 1 168 ? -12.784 1.677 20.618 1.00 90.56 168 TYR A O 1
ATOM 1339 N N . ASP A 1 169 ? -12.965 0.811 22.672 1.00 90.88 169 ASP A N 1
ATOM 1340 C CA . ASP A 1 169 ? -12.401 1.937 23.428 1.00 90.88 169 ASP A CA 1
ATOM 1341 C C . ASP A 1 169 ? -10.890 2.126 23.216 1.00 90.88 169 ASP A C 1
ATOM 1343 O O . ASP A 1 169 ? -10.371 3.239 23.356 1.00 90.88 169 ASP A O 1
ATOM 1347 N N . LYS A 1 170 ? -10.182 1.054 22.850 1.00 92.31 170 LYS A N 1
ATOM 1348 C CA . LYS A 1 170 ? -8.742 1.086 22.572 1.00 92.31 170 LYS A CA 1
ATOM 1349 C C . LYS A 1 170 ? -8.396 1.557 21.166 1.00 92.31 170 LYS A C 1
ATOM 1351 O O . LYS A 1 170 ? -7.249 1.900 20.944 1.00 92.31 170 LYS A O 1
ATOM 1356 N N . ILE A 1 171 ? -9.354 1.588 20.243 1.00 94.31 171 ILE A N 1
ATOM 1357 C CA . ILE A 1 171 ? -9.109 1.993 18.855 1.00 94.31 171 ILE A CA 1
ATOM 1358 C C . ILE A 1 171 ? -8.736 3.471 18.817 1.00 94.31 171 ILE A C 1
ATOM 1360 O O . ILE A 1 171 ? -9.408 4.291 19.445 1.00 94.31 171 ILE A O 1
ATOM 1364 N N . ASP A 1 172 ? -7.696 3.800 18.057 1.00 94.62 172 ASP A N 1
ATOM 1365 C CA . ASP A 1 172 ? -7.217 5.172 17.885 1.00 94.62 172 ASP A CA 1
ATOM 1366 C C . ASP A 1 172 ? -7.409 5.666 16.446 1.00 94.62 172 ASP A C 1
ATOM 1368 O O . ASP A 1 172 ? -7.651 6.854 16.218 1.00 94.62 172 ASP A O 1
ATOM 1372 N N . LEU A 1 173 ? -7.342 4.757 15.469 1.00 95.62 173 LEU A N 1
ATOM 1373 C CA . LEU A 1 173 ? -7.433 5.082 14.048 1.00 95.62 173 LEU A CA 1
ATOM 1374 C C . LEU A 1 173 ? -8.251 4.041 13.279 1.00 95.62 173 LEU A C 1
ATOM 1376 O O . LEU A 1 173 ? -8.382 2.883 13.683 1.00 95.62 173 LEU A O 1
ATOM 1380 N N . VAL A 1 174 ? -8.788 4.462 12.136 1.00 95.44 174 VAL A N 1
ATOM 1381 C CA . VAL A 1 174 ? -9.539 3.611 11.205 1.00 95.44 174 VAL A CA 1
ATOM 1382 C C . VAL A 1 174 ? -8.971 3.788 9.802 1.00 95.44 174 VAL A C 1
ATOM 1384 O O . VAL A 1 174 ? -8.677 4.908 9.385 1.00 95.44 174 VAL A O 1
ATOM 1387 N N . ASP A 1 175 ? -8.846 2.700 9.050 1.00 95.38 175 ASP A N 1
ATOM 1388 C CA . ASP A 1 175 ? -8.503 2.752 7.629 1.00 95.38 175 ASP A CA 1
ATOM 1389 C C . ASP A 1 175 ? -9.458 3.669 6.839 1.00 95.38 175 ASP A C 1
ATOM 1391 O O . ASP A 1 175 ? -10.665 3.725 7.090 1.00 95.38 175 ASP A O 1
ATOM 1395 N N . LEU A 1 176 ? -8.936 4.366 5.828 1.00 94.00 176 LEU A N 1
ATOM 1396 C CA . LEU A 1 176 ? -9.734 5.267 4.997 1.00 94.00 176 LEU A CA 1
ATOM 1397 C C . LEU A 1 176 ? -10.632 4.503 4.013 1.00 94.00 176 LEU A C 1
ATOM 1399 O O . LEU A 1 176 ? -11.782 4.883 3.791 1.00 94.00 176 LEU A O 1
ATOM 1403 N N . SER A 1 177 ? -10.094 3.458 3.382 1.00 93.25 177 SER A N 1
ATOM 1404 C CA . SER A 1 177 ? -10.774 2.694 2.331 1.00 93.25 177 SER A CA 1
ATOM 1405 C C . SER A 1 177 ? -10.217 1.274 2.239 1.00 93.25 177 SER A C 1
ATOM 1407 O O . SER A 1 177 ? -9.006 1.105 2.371 1.00 93.25 177 SER A O 1
ATOM 1409 N N . PRO A 1 178 ? -11.029 0.250 1.907 1.00 91.50 178 PRO A N 1
ATOM 1410 C CA . PRO A 1 178 ? -10.523 -1.109 1.697 1.00 91.50 178 PRO A CA 1
ATOM 1411 C C . PRO A 1 178 ? -9.488 -1.182 0.566 1.00 91.50 178 PRO A C 1
ATOM 1413 O O . PRO A 1 178 ? -8.577 -2.004 0.588 1.00 91.50 178 PRO A O 1
ATOM 1416 N N . ARG A 1 179 ? -9.597 -0.282 -0.422 1.00 92.56 179 ARG A N 1
ATOM 1417 C CA . ARG A 1 179 ? -8.680 -0.213 -1.568 1.00 92.56 179 ARG A CA 1
ATOM 1418 C C . ARG A 1 179 ? -7.333 0.427 -1.238 1.00 92.56 179 ARG A C 1
ATOM 1420 O O . ARG A 1 179 ? -6.454 0.421 -2.091 1.00 92.56 179 ARG A O 1
ATOM 1427 N N . GLN A 1 180 ? -7.143 0.969 -0.033 1.00 94.19 180 GLN A N 1
ATOM 1428 C CA . GLN A 1 180 ? -5.888 1.637 0.313 1.00 94.19 180 GLN A CA 1
ATOM 1429 C C . GLN A 1 180 ? -4.687 0.694 0.353 1.00 94.19 180 GLN A C 1
ATOM 1431 O O . GLN A 1 180 ? -3.567 1.140 0.142 1.00 94.19 180 GLN A O 1
ATOM 1436 N N . VAL A 1 181 ? -4.929 -0.598 0.590 1.00 93.31 181 VAL A N 1
ATOM 1437 C CA . VAL A 1 181 ? -3.896 -1.637 0.708 1.00 93.31 181 VAL A CA 1
ATOM 1438 C C . VAL A 1 181 ? -3.293 -2.001 -0.649 1.00 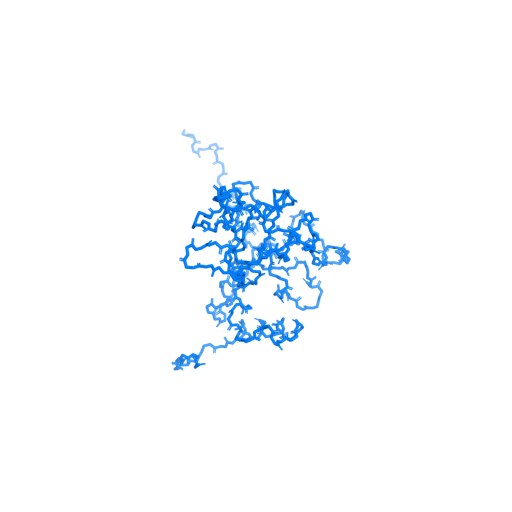93.31 181 VAL A C 1
ATOM 1440 O O . VAL A 1 181 ? -2.153 -2.450 -0.732 1.00 93.31 181 VAL A O 1
ATOM 1443 N N . VAL A 1 182 ? -4.053 -1.817 -1.730 1.00 95.25 182 VAL A N 1
ATOM 1444 C CA . VAL A 1 182 ? -3.670 -2.269 -3.068 1.00 95.25 182 VAL A CA 1
ATOM 1445 C C . VAL A 1 182 ? -3.175 -1.115 -3.938 1.00 95.25 182 VAL A C 1
ATOM 1447 O O . VAL A 1 182 ? -3.443 0.060 -3.691 1.00 95.25 182 VAL A O 1
ATOM 1450 N N . GLY A 1 183 ? -2.400 -1.463 -4.962 1.00 94.50 183 GLY A N 1
ATOM 1451 C CA . GLY A 1 183 ? -1.906 -0.541 -5.977 1.00 94.50 183 GLY A CA 1
ATOM 1452 C C . GLY A 1 183 ? -2.950 -0.258 -7.050 1.00 94.50 183 GLY A C 1
ATOM 1453 O O . GLY A 1 183 ? -4.051 -0.812 -7.048 1.00 94.50 183 GLY A O 1
ATOM 1454 N N . LEU A 1 184 ? -2.577 0.593 -8.001 1.00 94.44 184 LEU A N 1
ATOM 1455 C CA . LEU A 1 184 ? -3.493 1.111 -9.010 1.00 94.44 184 LEU A CA 1
ATOM 1456 C C . LEU A 1 184 ? -4.060 0.003 -9.913 1.00 94.44 184 LEU A C 1
ATOM 1458 O O . LEU A 1 184 ? -5.278 -0.128 -9.999 1.00 94.44 184 LEU A O 1
ATOM 1462 N N . ALA A 1 185 ? -3.213 -0.850 -10.498 1.00 94.56 185 ALA A N 1
ATOM 1463 C CA . ALA A 1 185 ? -3.667 -1.950 -11.357 1.00 94.56 185 ALA A CA 1
ATOM 1464 C C . ALA A 1 185 ? -4.570 -2.951 -10.610 1.00 94.56 185 ALA A C 1
ATOM 1466 O O . ALA A 1 185 ? -5.637 -3.310 -11.100 1.00 94.56 185 ALA A O 1
ATOM 1467 N N . ALA A 1 186 ? -4.188 -3.346 -9.391 1.00 95.06 186 ALA A N 1
ATOM 1468 C CA . ALA A 1 186 ? -4.983 -4.260 -8.567 1.00 95.06 186 ALA A CA 1
ATOM 1469 C C . ALA A 1 186 ? -6.346 -3.661 -8.179 1.00 95.06 186 ALA A C 1
ATOM 1471 O O . ALA A 1 186 ? -7.338 -4.378 -8.111 1.00 95.06 186 ALA A O 1
ATOM 1472 N N . SER A 1 187 ? -6.423 -2.342 -7.973 1.00 94.88 187 SER A N 1
ATOM 1473 C CA . SER A 1 187 ? -7.673 -1.660 -7.609 1.00 94.88 187 SER A CA 1
ATOM 1474 C C . SER A 1 187 ? -8.750 -1.689 -8.703 1.00 94.88 187 SER A C 1
ATOM 1476 O O . SER A 1 187 ? -9.932 -1.521 -8.391 1.00 94.88 187 SER A O 1
ATOM 1478 N N . LEU A 1 188 ? -8.344 -1.911 -9.960 1.00 94.19 188 LEU A N 1
ATOM 1479 C CA . LEU A 1 188 ? -9.226 -1.997 -11.125 1.00 94.19 188 LEU A CA 1
ATOM 1480 C C . LEU A 1 188 ? -9.821 -3.396 -11.324 1.00 94.19 188 LEU A C 1
ATOM 1482 O O . LEU A 1 188 ? -10.764 -3.538 -12.099 1.00 94.19 188 LEU A O 1
ATOM 1486 N N . ILE A 1 189 ? -9.299 -4.418 -10.638 1.00 94.56 189 ILE A N 1
ATOM 1487 C CA . ILE A 1 189 ? -9.806 -5.788 -10.738 1.00 94.56 189 ILE A CA 1
ATOM 1488 C C . ILE A 1 189 ? -11.094 -5.893 -9.901 1.00 94.56 189 ILE A C 1
ATOM 1490 O O . ILE A 1 189 ? -11.049 -5.716 -8.675 1.00 94.56 189 ILE A O 1
ATOM 1494 N N . PRO A 1 190 ? -12.262 -6.152 -10.519 1.00 93.12 190 PRO A N 1
ATOM 1495 C CA . PRO A 1 190 ? -13.490 -6.382 -9.770 1.00 93.12 190 PRO A CA 1
ATOM 1496 C C . PRO A 1 190 ? -13.385 -7.702 -9.003 1.00 93.12 190 PRO A C 1
ATOM 1498 O O . PRO A 1 190 ? -12.724 -8.631 -9.450 1.00 93.12 190 PRO A O 1
ATOM 1501 N N . PHE A 1 191 ? -14.053 -7.796 -7.852 1.00 92.38 191 PHE A N 1
ATOM 1502 C CA . PHE A 1 191 ? -14.098 -9.027 -7.051 1.00 92.38 191 PHE A CA 1
ATOM 1503 C C . PHE A 1 191 ? -12.730 -9.582 -6.623 1.00 92.38 191 PHE A C 1
ATOM 1505 O O . PHE A 1 191 ? -12.647 -10.751 -6.270 1.00 92.38 191 PHE A O 1
ATOM 1512 N N . LEU A 1 192 ? -11.699 -8.731 -6.533 1.00 93.69 192 LEU A N 1
ATOM 1513 C CA . LEU A 1 192 ? -10.339 -9.104 -6.119 1.00 93.69 192 LEU A CA 1
ATOM 1514 C C . LEU A 1 192 ? -10.287 -9.961 -4.838 1.00 93.69 192 LEU A C 1
ATOM 1516 O O . LEU A 1 192 ? -9.441 -10.833 -4.706 1.00 93.69 192 LEU A O 1
ATOM 1520 N N . GLN A 1 193 ? -11.212 -9.737 -3.902 1.00 92.00 193 GLN A N 1
ATOM 1521 C CA . GLN A 1 193 ? -11.344 -10.506 -2.656 1.00 92.00 193 GLN A CA 1
ATOM 1522 C C . GLN A 1 193 ? -11.689 -11.997 -2.851 1.00 92.00 193 GLN A C 1
ATOM 1524 O O . GLN A 1 193 ? -11.594 -12.773 -1.905 1.00 92.00 193 GLN A O 1
ATOM 1529 N N . HIS A 1 194 ? -12.148 -12.383 -4.043 1.00 94.81 194 HIS A N 1
ATOM 1530 C CA . HIS A 1 194 ? -12.498 -13.754 -4.415 1.00 94.81 194 HIS A CA 1
ATOM 1531 C C . HIS A 1 194 ? -11.422 -14.424 -5.278 1.00 94.81 194 HIS A C 1
ATOM 1533 O O . HIS A 1 194 ? -11.546 -15.613 -5.572 1.00 94.81 194 HIS A O 1
ATOM 1539 N N . ASP A 1 195 ? -10.380 -13.685 -5.662 1.00 94.06 195 ASP A N 1
ATOM 1540 C CA . ASP A 1 195 ? -9.278 -14.193 -6.465 1.00 94.06 195 ASP A CA 1
ATOM 1541 C C . ASP A 1 195 ? -8.087 -14.590 -5.595 1.00 94.06 195 ASP A C 1
ATOM 1543 O O . ASP A 1 195 ? -7.787 -13.989 -4.563 1.00 94.06 195 ASP A O 1
ATOM 1547 N N . ASP A 1 196 ? -7.370 -15.612 -6.052 1.00 95.56 196 ASP A N 1
ATOM 1548 C CA . ASP A 1 196 ? -6.091 -15.992 -5.469 1.00 95.56 196 ASP A CA 1
ATOM 1549 C C . ASP A 1 196 ? -5.016 -14.925 -5.747 1.00 95.56 196 ASP A C 1
ATOM 1551 O O . ASP A 1 196 ? -4.966 -14.342 -6.835 1.00 95.56 196 ASP A O 1
ATOM 1555 N N . ALA A 1 197 ? -4.113 -14.706 -4.788 1.00 92.44 197 ALA A N 1
ATOM 1556 C CA . ALA A 1 197 ? -3.095 -13.662 -4.874 1.00 92.44 197 ALA A CA 1
ATOM 1557 C C . ALA A 1 197 ? -2.166 -13.823 -6.090 1.00 92.44 197 ALA A C 1
ATOM 1559 O O . ALA A 1 197 ? -1.821 -12.828 -6.729 1.00 92.44 197 ALA A O 1
ATOM 1560 N N . SER A 1 198 ? -1.794 -15.055 -6.462 1.00 93.00 198 SER A N 1
ATOM 1561 C CA . SER A 1 198 ? -0.943 -15.296 -7.634 1.00 93.00 198 SER A CA 1
ATOM 1562 C C . SER A 1 198 ? -1.679 -15.002 -8.942 1.00 93.00 198 SER A C 1
ATOM 1564 O O . SER A 1 198 ? -1.085 -14.496 -9.894 1.00 93.00 198 SER A O 1
ATOM 1566 N N . ARG A 1 199 ? -2.990 -15.259 -9.000 1.00 95.19 199 ARG A N 1
ATOM 1567 C CA . ARG A 1 199 ? -3.814 -14.910 -10.169 1.00 95.19 199 ARG A CA 1
ATOM 1568 C C . ARG A 1 199 ? -4.058 -13.416 -10.270 1.00 95.19 199 ARG A C 1
ATOM 1570 O O . ARG A 1 199 ? -3.962 -12.867 -11.363 1.00 95.19 199 ARG A O 1
ATOM 1577 N N . ALA A 1 200 ? -4.314 -12.764 -9.142 1.00 96.00 200 ALA A N 1
ATOM 1578 C CA . ALA A 1 200 ? -4.427 -11.319 -9.081 1.00 96.00 200 ALA A CA 1
ATOM 1579 C C . ALA A 1 200 ? -3.129 -10.646 -9.553 1.00 96.00 200 ALA A C 1
ATOM 1581 O O . ALA A 1 200 ? -3.181 -9.738 -10.381 1.00 96.00 200 ALA A O 1
ATOM 1582 N N . LEU A 1 201 ? -1.968 -11.143 -9.108 1.00 95.25 201 LEU A N 1
ATOM 1583 C CA . LEU A 1 201 ? -0.649 -10.712 -9.574 1.00 95.25 201 LEU A CA 1
ATOM 1584 C C . LEU A 1 201 ? -0.550 -10.790 -11.106 1.00 95.25 201 LEU A C 1
ATOM 1586 O O . LEU A 1 201 ? -0.312 -9.763 -11.747 1.00 95.25 201 LEU A O 1
ATOM 1590 N N . MET A 1 202 ? -0.807 -11.962 -11.696 1.00 95.94 202 MET A N 1
ATOM 1591 C CA . MET A 1 202 ? -0.806 -12.139 -13.155 1.00 95.94 202 MET A CA 1
ATOM 1592 C C . MET A 1 202 ? -1.790 -11.184 -13.848 1.00 95.94 202 MET A C 1
ATOM 1594 O O . MET A 1 202 ? -1.438 -10.528 -14.828 1.00 95.94 202 MET A O 1
ATOM 1598 N N . GLY A 1 203 ? -3.001 -11.034 -13.305 1.00 95.69 203 GLY A N 1
ATOM 1599 C CA . GLY 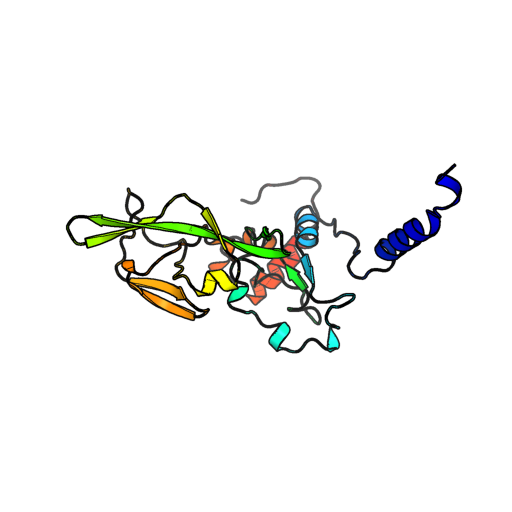A 1 203 ? -4.023 -10.127 -13.826 1.00 95.69 203 GLY A CA 1
ATOM 1600 C C . GLY A 1 203 ? -3.547 -8.676 -13.877 1.00 95.69 203 GLY A C 1
ATOM 1601 O O . GLY A 1 203 ? -3.723 -8.005 -14.893 1.00 95.69 203 GLY A O 1
ATOM 1602 N N . THR A 1 204 ? -2.855 -8.202 -12.835 1.00 95.31 204 THR A N 1
ATOM 1603 C CA . THR A 1 204 ? -2.289 -6.844 -12.847 1.00 95.31 204 THR A CA 1
ATOM 1604 C C . THR A 1 204 ? -1.235 -6.641 -13.936 1.00 95.31 204 THR A C 1
ATOM 1606 O O . THR A 1 204 ? -1.170 -5.555 -14.506 1.00 95.31 204 THR A O 1
ATOM 1609 N N . HIS A 1 205 ? -0.431 -7.663 -14.258 1.00 94.31 205 HIS A N 1
ATOM 1610 C CA . HIS A 1 205 ? 0.527 -7.597 -15.372 1.00 94.31 205 HIS A CA 1
ATOM 1611 C C . HIS A 1 205 ? -0.181 -7.525 -16.717 1.00 94.31 205 HIS A C 1
ATOM 1613 O O . HIS A 1 205 ? 0.151 -6.672 -17.539 1.00 94.31 205 HIS A O 1
ATOM 1619 N N . MET A 1 206 ? -1.175 -8.388 -16.919 1.00 95.94 206 MET A N 1
ATOM 1620 C CA . MET A 1 206 ? -1.927 -8.457 -18.171 1.00 95.94 206 MET A CA 1
ATOM 1621 C C . MET A 1 206 ? -2.655 -7.140 -18.471 1.00 95.94 206 MET A C 1
ATOM 1623 O O . MET A 1 206 ? -2.671 -6.702 -19.620 1.00 95.94 206 MET A O 1
ATOM 1627 N N . LEU A 1 207 ? -3.188 -6.458 -17.449 1.00 95.25 207 LEU A N 1
ATOM 1628 C CA . LEU A 1 207 ? -3.824 -5.146 -17.615 1.00 95.25 207 LEU A CA 1
ATOM 1629 C C . LEU A 1 207 ? -2.858 -4.083 -18.170 1.00 95.25 207 LEU A C 1
ATOM 1631 O O . LEU A 1 207 ? -3.246 -3.295 -19.032 1.00 95.25 207 LEU A O 1
ATOM 1635 N N . CYS A 1 208 ? -1.597 -4.069 -17.732 1.00 93.69 208 CYS A N 1
ATOM 1636 C CA . CYS A 1 208 ? -0.594 -3.123 -18.239 1.00 93.69 208 CYS A CA 1
ATOM 1637 C C . CYS A 1 208 ? -0.123 -3.452 -19.668 1.00 93.69 208 CYS A C 1
ATOM 1639 O O . CYS A 1 208 ? 0.407 -2.581 -20.347 1.00 93.69 208 CYS A O 1
ATOM 1641 N N . GLN A 1 209 ? -0.335 -4.679 -20.146 1.00 94.94 209 GLN A N 1
ATOM 1642 C CA . GLN A 1 209 ? 0.043 -5.115 -21.498 1.00 94.94 209 GLN A CA 1
ATOM 1643 C C . GLN A 1 209 ? -1.095 -4.969 -22.522 1.00 94.94 209 GLN A C 1
ATOM 1645 O O . GLN A 1 209 ? -0.898 -5.211 -23.713 1.00 94.94 209 GLN A O 1
ATOM 1650 N N . ALA A 1 210 ? -2.298 -4.593 -22.079 1.00 95.69 210 ALA A N 1
ATOM 1651 C CA . ALA A 1 210 ? -3.458 -4.463 -22.949 1.00 95.69 210 ALA A CA 1
ATOM 1652 C C . ALA A 1 210 ? -3.294 -3.300 -23.942 1.00 95.69 210 ALA A C 1
ATOM 1654 O O . ALA A 1 210 ? -3.020 -2.169 -23.542 1.00 95.69 210 ALA A O 1
ATOM 1655 N N . VAL A 1 211 ? -3.520 -3.555 -25.232 1.00 96.06 211 VAL A N 1
ATOM 1656 C CA . VAL A 1 211 ? -3.394 -2.534 -26.283 1.00 96.06 211 VAL A CA 1
ATOM 1657 C C . VAL A 1 211 ? -4.724 -1.786 -26.469 1.00 96.06 211 VAL A C 1
ATOM 1659 O O . 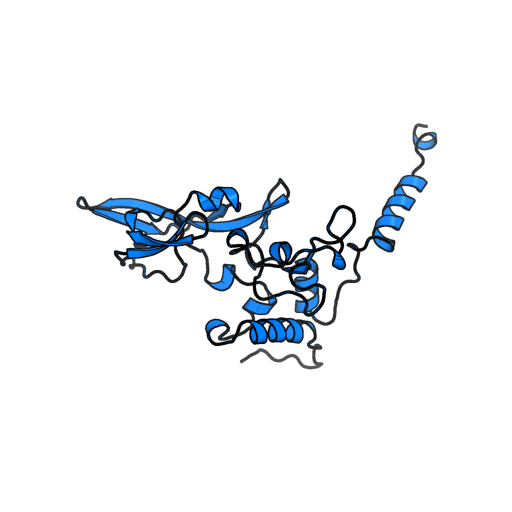VAL A 1 211 ? -5.767 -2.434 -26.597 1.00 96.06 211 VAL A O 1
ATOM 1662 N N . PRO A 1 212 ? -4.724 -0.440 -26.525 1.00 95.25 212 PRO A N 1
ATOM 1663 C CA . PRO A 1 212 ? -5.922 0.340 -26.821 1.00 95.25 212 PRO A CA 1
ATOM 1664 C C . PRO A 1 212 ? -6.515 -0.006 -28.196 1.00 95.25 212 PRO A C 1
ATOM 1666 O O . PRO A 1 212 ? -5.814 -0.033 -29.206 1.00 95.25 212 PRO A O 1
ATOM 1669 N N . LEU A 1 213 ? -7.827 -0.244 -28.245 1.00 95.50 213 LEU A N 1
ATOM 1670 C CA . LEU A 1 213 ? -8.553 -0.525 -29.487 1.00 95.50 213 LEU A CA 1
ATOM 1671 C C . LEU A 1 213 ? -8.971 0.770 -30.200 1.00 95.50 213 LEU A C 1
ATOM 1673 O O . LEU A 1 213 ? -9.146 1.809 -29.569 1.00 95.50 213 LEU A O 1
ATOM 1677 N N . ILE A 1 214 ? -9.231 0.685 -31.512 1.00 96.50 214 ILE A N 1
ATOM 1678 C CA . ILE A 1 214 ? -9.709 1.820 -32.332 1.00 96.50 214 ILE A CA 1
ATOM 1679 C C . ILE A 1 214 ? -11.020 2.404 -31.779 1.00 96.50 214 ILE A C 1
ATOM 1681 O O . ILE A 1 214 ? -11.224 3.616 -31.795 1.00 96.50 214 ILE A O 1
ATOM 1685 N N . LYS A 1 215 ? -11.917 1.542 -31.284 1.00 96.00 215 LYS A N 1
ATOM 1686 C CA . LYS A 1 215 ? -13.187 1.935 -30.668 1.00 96.00 215 LYS A CA 1
ATOM 1687 C C . LYS A 1 215 ? -13.182 1.529 -29.198 1.00 96.00 215 LYS A C 1
ATOM 1689 O O . LYS A 1 215 ? -13.289 0.346 -28.886 1.00 96.00 215 LYS A O 1
ATOM 1694 N N . ALA A 1 216 ? -13.066 2.514 -28.312 1.00 93.81 216 ALA A N 1
ATOM 1695 C CA . ALA A 1 216 ? -13.131 2.293 -26.874 1.00 93.81 216 ALA A CA 1
ATOM 1696 C C . ALA A 1 216 ? -14.557 1.920 -26.429 1.00 93.81 216 ALA A C 1
ATOM 1698 O O . ALA A 1 216 ? -15.543 2.458 -26.939 1.00 93.81 216 ALA A O 1
ATOM 1699 N N . GLN A 1 217 ? -14.653 1.022 -25.451 1.00 94.38 217 GLN A N 1
ATOM 1700 C CA . GLN A 1 217 ? -15.893 0.637 -24.785 1.00 94.38 217 GLN A CA 1
ATOM 1701 C C . GLN A 1 217 ? -15.671 0.683 -23.272 1.00 94.38 217 GLN A C 1
ATOM 1703 O O . GLN A 1 217 ? -14.609 0.294 -22.788 1.00 94.38 217 GLN A O 1
ATOM 1708 N N . LEU A 1 218 ? -16.664 1.180 -22.532 1.00 92.94 218 LEU A N 1
ATOM 1709 C CA . LEU A 1 218 ? -16.620 1.195 -21.072 1.00 92.94 218 LEU A CA 1
ATOM 1710 C C . LEU A 1 218 ? -16.755 -0.237 -20.522 1.00 92.94 218 LEU A C 1
ATOM 1712 O O . LEU A 1 218 ? -17.553 -1.007 -21.067 1.00 92.94 218 LEU A O 1
ATOM 1716 N N . PRO A 1 219 ? -16.018 -0.595 -19.457 1.00 85.75 219 PRO A N 1
ATOM 1717 C CA . PRO A 1 219 ? -16.247 -1.848 -18.748 1.00 85.75 219 PRO A CA 1
ATOM 1718 C C . PRO A 1 219 ? -17.660 -1.840 -18.145 1.00 85.75 219 PRO A C 1
ATOM 1720 O O . PRO A 1 219 ? -18.081 -0.835 -17.570 1.00 85.75 219 PRO A O 1
ATOM 1723 N N . THR A 1 220 ? -18.393 -2.935 -18.344 1.00 67.44 220 THR A N 1
ATOM 1724 C CA . THR A 1 220 ? -19.754 -3.160 -17.825 1.00 67.44 220 THR A CA 1
ATOM 1725 C C . THR A 1 220 ? -19.755 -3.581 -16.369 1.00 67.44 220 THR A C 1
ATOM 1727 O O . THR A 1 220 ? -18.872 -4.397 -16.020 1.00 67.44 220 THR A O 1
#

Foldseek 3Di:
DVVVVDDCVVVVVVVVCCCPPWPLNDDQQVQDPLSRVQNVQKDAQDTVVGDDLVRDDPVQLDDALLCFLFWAPLAFDPDSGRSRMTGGADQWDADPVGFIWHKWWFWDWDQDPNDTWIATDPDIDIDGSVRQQQFWEFEPPFDADPRRIGPDQWGFTAHNSDTDIDGPNRHGIYHPDPRSRHHDLLSPDPPSVVDDSNVSNVSSVVVSNDHDDPDDDDDD

Secondary structure (DSSP, 8-state):
-GGGT--HHHHHHHHHHHHHH-TT-PPP--SSHHHHHHHHTEEES-STTS--GGG--HHHHSPPGGGTTTB-SS---SGGGBTTEEEBBTT-EE-TTS-EEEEEEEEEEEEETTEEEEEEEEEEEEE-HHHHTTS-EE-TT--B-TTSBB--SEEEEEETTEEEEEEGGG--EEES-GGGGSBHHHHTSTTGGGS-HHHHHHHHHHHHHPPPPSS-----